Protein 5B4T (pdb70)

Foldseek 3Di:
DAAPAEEEFEQCLDDLRVLLQLLCLQVHYEYEYEDDDDPVSSVVSQVCSCPVRVHHYHYDYFDLLDLVSLLVSLVVSCVVRVAYAEYELEDAAFDFDAPVPQDPVNLSSRLSRLAVSLVSNCVNRVVRCLVVLAHEYEYEAAVLLVDDDGRGVSNSVRSVNVLVVQLVSQVVCPPSNYAGEYEHEAAEPDVNVLVVLVVQCVVVVHDSVVSLQVSCVVAAQQSDHDYSNVVSVVSVVCNDPVNSVPHSYYHYHYNCRVVD

Structure (mmCIF, N/CA/C/O backbone):
data_5B4T
#
_entry.id   5B4T
#
_cell.length_a   62.780
_cell.length_b   62.780
_cell.length_c   119.490
_cell.angle_alpha   90.000
_cell.angle_beta   90.000
_cell.angle_gamma   90.000
#
_symmetry.space_group_name_H-M   'P 42 21 2'
#
loop_
_entity.id
_entity.type
_entity.pdbx_description
1 polymer '3-hydroxybutyrate dehydrogenase'
2 non-polymer NICOTINAMIDE-ADENINE-DINUCLEOTIDE
3 non-polymer '(3R)-3-hydroxybutanoic acid'
4 non-polymer 'SODIUM ION'
5 water water
#
loop_
_atom_site.group_PDB
_atom_site.id
_atom_site.type_symbol
_atom_site.label_atom_id
_atom_site.label_alt_id
_atom_site.label_comp_id
_atom_site.label_asym_id
_atom_site.label_entity_id
_atom_site.label_seq_id
_atom_site.pdbx_PDB_ins_code
_atom_site.Cartn_x
_atom_site.Cartn_y
_atom_site.Cartn_z
_atom_site.occupancy
_atom_site.B_iso_or_equiv
_atom_site.auth_seq_id
_atom_site.auth_comp_id
_atom_site.auth_asym_id
_atom_site.auth_atom_id
_atom_site.pdbx_PDB_model_num
ATOM 1 N N . MET A 1 1 ? 12.470 6.414 4.408 1.00 40.65 1 MET A N 1
ATOM 2 C CA . MET A 1 1 ? 11.961 6.507 5.800 1.00 32.69 1 MET A CA 1
ATOM 3 C C . MET A 1 1 ? 12.878 5.803 6.795 1.00 20.36 1 MET A C 1
ATOM 4 O O . MET A 1 1 ? 14.011 5.430 6.475 1.00 21.74 1 MET A O 1
ATOM 9 N N . LEU A 1 2 ? 12.514 5.952 8.060 1.00 15.26 2 LEU A N 1
ATOM 10 C CA . LEU A 1 2 ? 13.475 5.935 9.150 1.00 12.14 2 LEU A CA 1
ATOM 11 C C . LEU A 1 2 ? 13.015 4.971 10.221 1.00 14.83 2 LEU A C 1
ATOM 12 O O . LEU A 1 2 ? 13.233 5.199 11.403 1.00 13.74 2 LEU A O 1
ATOM 17 N N . LYS A 1 3 ? 12.323 3.914 9.814 1.00 15.11 3 LYS A N 1
ATOM 18 C CA . LYS A 1 3 ? 11.780 2.982 10.770 1.00 13.68 3 LYS A CA 1
ATOM 19 C C . LYS A 1 3 ? 12.908 2.379 11.587 1.00 14.30 3 LYS A C 1
ATOM 20 O O . LYS A 1 3 ? 13.948 2.010 11.050 1.00 18.28 3 LYS A O 1
ATOM 26 N N . GLY A 1 4 ? 12.748 2.369 12.899 1.00 20.18 4 GLY A N 1
ATOM 27 C CA . GLY A 1 4 ? 13.786 1.816 13.755 1.00 21.58 4 GLY A CA 1
ATOM 28 C C . GLY A 1 4 ? 14.787 2.855 14.234 1.00 17.91 4 GLY A C 1
ATOM 29 O O . GLY A 1 4 ? 15.514 2.601 15.184 1.00 21.79 4 GLY A O 1
ATOM 30 N N . LYS A 1 5 ? 14.879 3.998 13.559 1.00 12.26 5 LYS A N 1
ATOM 31 C CA . LYS A 1 5 ? 15.894 4.982 13.926 1.00 10.09 5 LYS A CA 1
ATOM 32 C C . LYS A 1 5 ? 15.545 5.682 15.235 1.00 10.02 5 LYS A C 1
ATOM 33 O O . LYS A 1 5 ? 14.402 5.702 15.665 1.00 11.49 5 LYS A O 1
ATOM 39 N N . LYS A 1 6 ? 16.572 6.173 15.902 1.00 8.27 6 LYS A N 1
ATOM 40 C CA . LYS A 1 6 ? 16.485 6.811 17.202 1.00 8.56 6 LYS A CA 1
ATOM 41 C C . LYS A 1 6 ? 16.992 8.237 17.084 1.00 7.66 6 LYS A C 1
ATOM 42 O O . LYS A 1 6 ? 18.147 8.452 16.699 1.00 8.82 6 LYS A O 1
ATOM 48 N N . ALA A 1 7 ? 16.099 9.210 17.288 1.00 6.49 7 ALA A N 1
ATOM 49 C CA . ALA A 1 7 ? 16.396 10.617 17.020 1.00 6.48 7 ALA A CA 1
ATOM 50 C C . ALA A 1 7 ? 16.229 11.489 18.250 1.00 6.32 7 ALA A C 1
ATOM 51 O O . ALA A 1 7 ? 15.373 11.236 19.107 1.00 7.19 7 ALA A O 1
ATOM 53 N N . VAL A 1 8 ? 17.070 12.496 18.356 1.00 5.95 8 VAL A N 1
ATOM 54 C CA . VAL A 1 8 ? 16.991 13.491 19.399 1.00 5.81 8 VAL A CA 1
ATOM 55 C C . VAL A 1 8 ? 16.893 14.849 18.728 1.00 5.44 8 VAL A C 1
ATOM 56 O O . VAL A 1 8 ? 17.725 15.129 17.847 1.00 6.25 8 VAL A O 1
ATOM 60 N N . VAL A 1 9 ? 15.961 15.701 19.123 1.00 4.84 9 VAL A N 1
ATOM 61 C CA . VAL A 1 9 ? 15.859 17.066 18.612 1.00 5.17 9 VAL A CA 1
ATOM 62 C C . VAL A 1 9 ? 15.882 18.040 19.768 1.00 4.87 9 VAL A C 1
ATOM 63 O O . VAL A 1 9 ? 15.004 17.983 20.656 1.00 5.75 9 VAL A O 1
ATOM 67 N N . THR A 1 10 ? 16.890 18.880 19.834 1.00 5.37 10 THR A N 1
ATOM 68 C CA . THR A 1 10 ? 16.914 19.865 20.886 1.00 4.80 10 THR A CA 1
ATOM 69 C C . THR A 1 10 ? 15.948 20.987 20.582 1.00 5.13 10 THR A C 1
ATOM 70 O O . THR A 1 10 ? 15.681 21.302 19.432 1.00 5.64 10 THR A O 1
ATOM 74 N N . GLY A 1 11 ? 15.399 21.600 21.610 1.00 5.77 11 GLY A N 1
ATOM 75 C CA . GLY A 1 11 ? 14.470 22.719 21.407 1.00 6.98 11 GLY A CA 1
ATOM 76 C C . GLY A 1 11 ? 13.316 22.361 20.499 1.00 6.74 11 GLY A C 1
ATOM 77 O O . GLY A 1 11 ? 12.976 23.118 19.582 1.00 7.22 11 GLY A O 1
ATOM 78 N N . SER A 1 12 ? 12.643 21.266 20.829 1.00 6.18 12 SER A N 1
ATOM 79 C CA . SER A 1 12 ? 11.568 20.696 20.042 1.00 6.39 12 SER A CA 1
ATOM 80 C C . SER A 1 12 ? 10.227 20.721 20.764 1.00 7.42 12 SER A C 1
ATOM 81 O O . SER A 1 12 ? 9.267 20.128 20.286 1.00 8.39 12 SER A O 1
ATOM 84 N N . THR A 1 13 ? 10.102 21.594 21.741 1.00 7.44 13 THR A N 1
ATOM 85 C CA . THR A 1 13 ? 8.810 21.785 22.377 1.00 8.90 13 THR A CA 1
ATOM 86 C C . THR A 1 13 ? 7.928 22.696 21.583 1.00 12.10 13 THR A C 1
ATOM 87 O O . THR A 1 13 ? 6.694 22.620 21.723 1.00 14.68 13 THR A O 1
ATOM 91 N N . SER A 1 14 ? 8.519 23.432 20.648 1.00 11.30 14 SER A N 1
ATOM 92 C CA . SER A 1 14 ? 7.751 24.310 19.792 1.00 12.06 14 SER A CA 1
ATOM 93 C C . SER A 1 14 ? 8.619 24.782 18.615 1.00 10.69 14 SER A C 1
ATOM 94 O O . SER A 1 14 ? 9.738 24.310 18.436 1.00 11.77 14 SER A O 1
ATOM 97 N N . GLY A 1 15 ? 8.004 25.500 17.683 1.00 10.53 15 GLY A N 1
ATOM 98 C CA . GLY A 1 15 ? 8.730 26.042 16.554 1.00 10.91 15 GLY A CA 1
ATOM 99 C C . GLY A 1 15 ? 9.260 25.002 15.589 1.00 8.81 15 GLY A C 1
ATOM 100 O O . GLY A 1 15 ? 8.657 23.940 15.332 1.00 10.39 15 GLY A O 1
ATOM 101 N N . ILE A 1 16 ? 10.396 25.329 15.001 1.00 7.80 16 ILE A N 1
ATOM 102 C CA . ILE A 1 16 ? 11.009 24.450 14.042 1.00 7.41 16 ILE A CA 1
ATOM 103 C C . ILE A 1 16 ? 11.293 23.066 14.619 1.00 6.19 16 ILE A C 1
ATOM 104 O O . ILE A 1 16 ? 11.106 22.075 13.945 1.00 7.47 16 ILE A O 1
ATOM 109 N N . GLY A 1 17 ? 11.843 23.032 15.814 1.00 6.79 17 GLY A N 1
ATOM 110 C CA . GLY A 1 17 ? 12.190 21.779 16.435 1.00 5.81 17 GLY A CA 1
ATOM 111 C C . GLY A 1 17 ? 11.027 20.827 16.559 1.00 6.20 17 GLY A C 1
ATOM 112 O O . GLY A 1 17 ? 11.193 19.634 16.376 1.00 7.18 17 GLY A O 1
ATOM 113 N N . LEU A 1 18 ? 9.851 21.334 16.895 1.00 7.39 18 LEU A N 1
ATOM 114 C CA . LEU A 1 18 ? 8.691 20.448 17.023 1.00 7.43 18 LEU A CA 1
ATOM 115 C C . LEU A 1 18 ? 8.260 19.874 15.685 1.00 8.40 18 LEU A C 1
ATOM 116 O O . LEU A 1 18 ? 7.971 18.693 15.563 1.00 8.85 18 LEU A O 1
ATOM 121 N N . ALA A 1 19 ? 8.407 20.672 14.617 1.00 8.43 19 ALA A N 1
ATOM 122 C CA . ALA A 1 19 ? 8.140 20.176 13.273 1.00 8.70 19 ALA A CA 1
ATOM 123 C C . ALA A 1 19 ? 9.150 19.142 12.846 1.00 7.96 19 ALA A C 1
ATOM 124 O O . ALA A 1 19 ? 8.796 18.198 12.167 1.00 9.48 19 ALA A O 1
ATOM 126 N N . MET A 1 20 ? 10.402 19.295 13.254 1.00 7.88 20 MET A N 1
ATOM 127 C CA A MET A 1 20 ? 11.493 18.314 13.029 0.50 8.44 20 MET A CA 1
ATOM 128 C CA B MET A 1 20 ? 11.353 18.283 12.899 0.50 9.39 20 MET A CA 1
ATOM 129 C C . MET A 1 20 ? 11.145 16.990 13.676 1.00 8.47 20 MET A C 1
ATOM 130 O O . MET A 1 20 ? 11.173 15.921 13.067 1.00 8.32 20 MET A O 1
ATOM 139 N N . ALA A 1 21 ? 10.783 17.074 14.940 1.00 7.57 21 ALA A N 1
ATOM 140 C CA . ALA A 1 21 ? 10.423 15.874 15.687 1.00 7.63 21 ALA A CA 1
ATOM 141 C C . ALA A 1 21 ? 9.248 15.161 15.019 1.00 7.41 21 ALA A C 1
ATOM 142 O O . ALA A 1 21 ? 9.195 13.939 14.942 1.00 8.65 21 ALA A O 1
ATOM 144 N N . THR A 1 22 ? 8.253 15.945 14.596 1.00 7.21 22 THR A N 1
ATOM 145 C CA . THR A 1 22 ? 7.069 15.410 13.972 1.00 7.31 22 THR A CA 1
ATOM 146 C C . THR A 1 22 ? 7.424 14.682 12.690 1.00 8.04 22 THR A C 1
ATOM 147 O O . THR A 1 22 ? 6.959 13.568 12.453 1.00 8.67 22 THR A O 1
ATOM 151 N N . GLU A 1 23 ? 8.227 15.290 11.826 1.00 7.75 23 GLU A N 1
ATOM 152 C CA . GLU A 1 23 ? 8.576 14.632 10.568 1.00 7.75 23 GLU A CA 1
ATOM 153 C C . GLU A 1 23 ? 9.405 13.386 10.788 1.00 7.21 23 GLU A C 1
ATOM 154 O O . GLU A 1 23 ? 9.260 12.392 10.080 1.00 9.12 23 GLU A O 1
ATOM 160 N N . LEU A 1 24 ? 10.298 13.422 11.763 1.00 8.09 24 LEU A N 1
ATOM 161 C CA . LEU A 1 24 ? 11.075 12.245 12.091 1.00 8.41 24 LEU A CA 1
ATOM 162 C C . LEU A 1 24 ? 10.226 11.104 12.639 1.00 8.45 24 LEU A C 1
ATOM 163 O O . LEU A 1 24 ? 10.367 9.964 12.185 1.00 9.45 24 LEU A O 1
ATOM 168 N N . ALA A 1 25 ? 9.257 11.430 13.490 1.00 7.96 25 ALA A N 1
ATOM 169 C CA . ALA A 1 25 ? 8.315 10.431 14.012 1.00 8.04 25 ALA A CA 1
ATOM 170 C C . ALA A 1 25 ? 7.425 9.867 12.906 1.00 9.47 25 ALA A C 1
ATOM 171 O O . ALA A 1 25 ? 7.219 8.660 12.810 1.00 10.11 25 ALA A O 1
ATOM 173 N N . LYS A 1 26 ? 6.974 10.735 12.017 1.00 8.96 26 LYS A N 1
ATOM 174 C CA A LYS A 1 26 ? 6.206 10.299 10.858 0.50 9.63 26 LYS A CA 1
ATOM 175 C CA B LYS A 1 26 ? 6.188 10.293 10.879 0.50 10.81 26 LYS A CA 1
ATOM 176 C C . LYS A 1 26 ? 6.967 9.314 10.003 1.00 10.31 26 LYS A C 1
ATOM 177 O O . LYS A 1 26 ? 6.386 8.379 9.441 1.00 12.16 26 LYS A O 1
ATOM 188 N N . ALA A 1 27 ? 8.269 9.525 9.885 1.00 10.28 27 ALA A N 1
ATOM 189 C CA . ALA A 1 27 ? 9.118 8.648 9.101 1.00 9.95 27 ALA A CA 1
ATOM 190 C C . ALA A 1 27 ? 9.446 7.377 9.852 1.00 10.83 27 ALA A C 1
ATOM 191 O O . ALA A 1 27 ? 10.113 6.502 9.307 1.00 12.79 27 ALA A O 1
ATOM 193 N N . GLY A 1 28 ? 9.043 7.279 11.107 1.00 11.11 28 GLY A N 1
ATOM 194 C CA . GLY A 1 28 ? 9.159 6.049 11.860 1.00 11.39 28 GLY A CA 1
ATOM 195 C C . GLY A 1 28 ? 10.209 6.030 12.946 1.00 10.13 28 GLY A C 1
ATOM 196 O O . GLY A 1 28 ? 10.379 5.024 13.594 1.00 10.56 28 GLY A O 1
ATOM 197 N N . ALA A 1 29 ? 10.849 7.156 13.228 1.00 9.22 29 ALA A N 1
ATOM 198 C CA . ALA A 1 29 ? 11.876 7.215 14.272 1.00 9.24 29 ALA A CA 1
ATOM 199 C C . ALA A 1 29 ? 11.222 7.386 15.633 1.00 8.27 29 ALA A C 1
ATOM 200 O O . ALA A 1 29 ? 10.288 8.180 15.789 1.00 8.82 29 ALA A O 1
ATOM 202 N N . ASP A 1 30 ? 11.804 6.756 16.651 1.00 7.98 30 ASP A N 1
ATOM 203 C CA . ASP A 1 30 ? 11.567 7.179 18.037 1.00 7.46 30 ASP A CA 1
ATOM 204 C C . ASP A 1 30 ? 12.303 8.479 18.330 1.00 7.26 30 ASP A C 1
ATOM 205 O O . ASP A 1 30 ? 13.344 8.737 17.715 1.00 8.29 30 ASP A O 1
ATOM 210 N N . VAL A 1 31 ? 11.735 9.332 19.172 1.00 7.07 31 VAL A N 1
ATOM 211 C CA A VAL A 1 31 ? 12.196 10.715 19.308 0.33 6.38 31 VAL A CA 1
ATOM 212 C CA B VAL A 1 31 ? 12.199 10.707 19.302 0.33 7.10 31 VAL A CA 1
ATOM 213 C CA C VAL A 1 31 ? 12.267 10.668 19.319 0.33 6.63 31 VAL A CA 1
ATOM 214 C C . VAL A 1 31 ? 12.280 11.154 20.756 1.00 6.24 31 VAL A C 1
ATOM 215 O O . VAL A 1 31 ? 11.370 10.901 21.546 1.00 8.26 31 VAL A O 1
ATOM 225 N N . VAL A 1 32 ? 13.376 11.763 21.118 1.00 5.80 32 VAL A N 1
ATOM 226 C CA . VAL A 1 32 ? 13.508 12.534 22.317 1.00 6.13 32 VAL A CA 1
ATOM 227 C C . VAL A 1 32 ? 13.326 14.004 22.000 1.00 5.61 32 VAL A C 1
ATOM 228 O O . VAL A 1 32 ? 14.015 14.546 21.092 1.00 7.01 32 VAL A O 1
ATOM 232 N N . ILE A 1 33 ? 12.367 14.642 22.670 1.00 6.04 33 ILE A N 1
ATOM 233 C CA . ILE A 1 33 ? 12.149 16.054 22.586 1.00 5.71 33 ILE A CA 1
ATOM 234 C C . ILE A 1 33 ? 12.662 16.746 23.845 1.00 5.69 33 ILE A C 1
ATOM 235 O O . ILE A 1 33 ? 13.002 16.094 24.862 1.00 6.43 33 ILE A O 1
ATOM 240 N N . ASN A 1 34 ? 12.755 18.065 23.792 1.00 5.93 34 ASN A N 1
ATOM 241 C CA . ASN A 1 34 ? 13.542 18.862 24.721 1.00 5.79 34 ASN A CA 1
ATOM 242 C C . ASN A 1 34 ? 13.113 20.314 24.587 1.00 5.61 34 ASN A C 1
ATOM 243 O O . ASN A 1 34 ? 12.721 20.744 23.511 1.00 6.63 34 ASN A O 1
ATOM 248 N N . GLY A 1 35 ? 13.207 21.081 25.650 1.00 5.77 35 GLY A N 1
ATOM 249 C CA . GLY A 1 35 ? 12.945 22.496 25.572 1.00 6.89 35 GLY A CA 1
ATOM 250 C C . GLY A 1 35 ? 12.010 22.954 26.669 1.00 7.31 35 GLY A C 1
ATOM 251 O O . GLY A 1 35 ? 11.636 22.185 27.559 1.00 8.67 35 GLY A O 1
ATOM 252 N N . PHE A 1 36 ? 11.687 24.229 26.656 1.00 8.89 36 PHE A N 1
ATOM 253 C CA . PHE A 1 36 ? 10.899 24.863 27.702 1.00 9.67 36 PHE A CA 1
ATOM 254 C C . PHE A 1 36 ? 9.463 25.017 27.215 1.00 10.67 36 PHE A C 1
ATOM 255 O O . PHE A 1 36 ? 9.118 24.714 26.084 1.00 12.61 36 PHE A O 1
ATOM 263 N N . GLY A 1 37 ? 8.581 25.358 28.147 1.00 12.05 37 GLY A N 1
ATOM 264 C CA . GLY A 1 37 ? 7.167 25.563 27.830 1.00 14.02 37 GLY A CA 1
ATOM 265 C C . GLY A 1 37 ? 6.290 25.098 28.972 1.00 15.14 37 GLY A C 1
ATOM 266 O O . GLY A 1 37 ? 6.791 24.611 29.982 1.00 15.22 37 GLY A O 1
ATOM 267 N N . GLN A 1 38 ? 4.975 25.175 28.771 1.00 16.10 38 GLN A N 1
ATOM 268 C CA . GLN A 1 38 ? 4.032 24.741 29.798 1.00 19.91 38 GLN A CA 1
ATOM 269 C C . GLN A 1 38 ? 4.007 23.218 29.862 1.00 16.84 38 GLN A C 1
ATOM 270 O O . GLN A 1 38 ? 3.900 22.547 28.847 1.00 14.19 38 GLN A O 1
ATOM 276 N N . PRO A 1 39 ? 4.147 22.657 31.057 1.00 18.09 39 PRO A N 1
ATOM 277 C CA . PRO A 1 39 ? 4.246 21.202 31.225 1.00 16.31 39 PRO A CA 1
ATOM 278 C C . PRO A 1 39 ? 3.122 20.431 30.516 1.00 14.88 39 PRO A C 1
ATOM 279 O O . PRO A 1 39 ? 3.373 19.389 29.891 1.00 15.34 39 PRO A O 1
ATOM 283 N N . GLU A 1 40 ? 1.897 20.942 30.600 1.00 13.53 40 GLU A N 1
ATOM 284 C CA . GLU A 1 40 ? 0.763 20.285 29.970 1.00 12.85 40 GLU A CA 1
ATOM 285 C C . GLU A 1 40 ? 0.869 20.305 28.460 1.00 11.16 40 GLU A C 1
ATOM 286 O O . GLU A 1 40 ? 0.421 19.386 27.799 1.00 11.90 40 GLU A O 1
ATOM 292 N N . ASP A 1 41 ? 1.379 21.388 27.896 1.00 12.18 41 ASP A N 1
ATOM 293 C CA . ASP A 1 41 ? 1.584 21.473 26.448 1.00 12.16 41 ASP A CA 1
ATOM 294 C C . ASP A 1 41 ? 2.656 20.517 25.996 1.00 10.22 41 ASP A C 1
ATOM 295 O O . ASP A 1 41 ? 2.505 19.856 24.996 1.00 11.30 41 ASP A O 1
ATOM 300 N N . ILE A 1 42 ? 3.731 20.436 26.746 1.00 9.48 42 ILE A N 1
ATOM 301 C CA . ILE A 1 42 ? 4.846 19.561 26.379 1.00 9.94 42 ILE A CA 1
ATOM 302 C C . ILE A 1 42 ? 4.419 18.106 26.439 1.00 9.19 42 ILE A C 1
ATOM 303 O O . ILE A 1 42 ? 4.676 17.325 25.519 1.00 9.96 42 ILE A O 1
ATOM 308 N N . GLU A 1 43 ? 3.650 17.748 27.464 1.00 9.46 43 GLU A N 1
ATOM 309 C CA . GLU A 1 43 ? 3.197 16.367 27.580 1.00 9.51 43 GLU A CA 1
ATOM 310 C C . GLU A 1 43 ? 2.184 16.021 26.513 1.00 8.02 43 GLU A C 1
ATOM 311 O O . GLU A 1 43 ? 2.199 14.919 25.979 1.00 9.75 43 GLU A O 1
ATOM 317 N N . ARG A 1 44 ? 1.372 16.988 26.104 1.00 9.80 44 ARG A N 1
ATOM 318 C CA . ARG A 1 44 ? 0.462 16.745 24.999 1.00 9.95 44 ARG A CA 1
ATOM 319 C C . ARG A 1 44 ? 1.243 16.479 23.716 1.00 7.91 44 ARG A C 1
ATOM 320 O O . ARG A 1 44 ? 0.932 15.560 22.977 1.00 9.88 44 ARG A O 1
ATOM 328 N N . GLU A 1 45 ? 2.319 17.229 23.489 1.00 9.75 45 GLU A N 1
ATOM 329 C CA . GLU A 1 45 ? 3.143 16.997 22.313 1.00 9.51 45 GLU A CA 1
ATOM 330 C C . GLU A 1 45 ? 3.818 15.634 22.348 1.00 9.54 45 GLU A C 1
ATOM 331 O O . GLU A 1 45 ? 3.878 14.951 21.336 1.00 8.96 45 GLU A O 1
ATOM 337 N N . ARG A 1 46 ? 4.372 15.258 23.494 1.00 7.69 46 ARG A N 1
ATOM 338 C CA . ARG A 1 46 ? 4.997 13.961 23.600 1.00 7.77 46 ARG A CA 1
ATOM 339 C C . ARG A 1 46 ? 3.995 12.853 23.310 1.00 7.70 46 ARG A C 1
ATOM 340 O O . ARG A 1 46 ? 4.292 11.931 22.547 1.00 8.55 46 ARG A O 1
ATOM 348 N N . SER A 1 47 ? 2.846 12.896 23.969 1.00 8.26 47 SER A N 1
ATOM 349 C CA A SER A 1 47 ? 1.873 11.837 23.819 0.50 7.63 47 SER A CA 1
ATOM 350 C CA B SER A 1 47 ? 1.848 11.856 23.822 0.50 8.63 47 SER A CA 1
ATOM 351 C C . SER A 1 47 ? 1.295 11.806 22.408 1.00 7.99 47 SER A C 1
ATOM 352 O O . SER A 1 47 ? 1.022 10.738 21.896 1.00 9.46 47 SER A O 1
ATOM 357 N N . THR A 1 48 ? 1.247 12.965 21.746 1.00 8.07 48 THR A N 1
ATOM 358 C CA . THR A 1 48 ? 0.761 13.048 20.366 1.00 9.57 48 THR A CA 1
ATOM 359 C C . THR A 1 48 ? 1.700 12.341 19.406 1.00 8.26 48 THR A C 1
ATOM 360 O O . THR A 1 48 ? 1.258 11.661 18.491 1.00 9.51 48 THR A O 1
ATOM 364 N N . LEU A 1 49 ? 3.008 12.467 19.615 1.00 8.83 49 LEU A N 1
ATOM 365 C CA . LEU A 1 49 ? 3.964 11.779 18.752 1.00 8.78 49 LEU A CA 1
ATOM 366 C C . LEU A 1 49 ? 3.678 10.298 18.804 1.00 9.27 49 LEU A C 1
ATOM 367 O O . LEU A 1 49 ? 3.664 9.607 17.784 1.00 9.94 49 LEU A O 1
ATOM 372 N N . GLU A 1 50 ? 3.427 9.785 20.005 1.00 8.53 50 GLU A N 1
ATOM 373 C CA . GLU A 1 50 ? 3.166 8.370 20.172 1.00 9.85 50 GLU A CA 1
ATOM 374 C C . GLU A 1 50 ? 1.853 7.935 19.565 1.00 10.47 50 GLU A C 1
ATOM 375 O O . GLU A 1 50 ? 1.800 6.909 18.892 1.00 11.15 50 GLU A O 1
ATOM 381 N N . SER A 1 51 ? 0.773 8.649 19.849 1.00 10.01 51 SER A N 1
ATOM 382 C CA . SER A 1 51 ? -0.544 8.181 19.450 1.00 11.24 51 SER A CA 1
ATOM 383 C C . SER A 1 51 ? -0.809 8.412 17.958 1.00 11.25 51 SER A C 1
ATOM 384 O O . SER A 1 51 ? -1.345 7.527 17.296 1.00 12.90 51 SER A O 1
ATOM 387 N N . LYS A 1 52 ? -0.276 9.482 17.370 1.0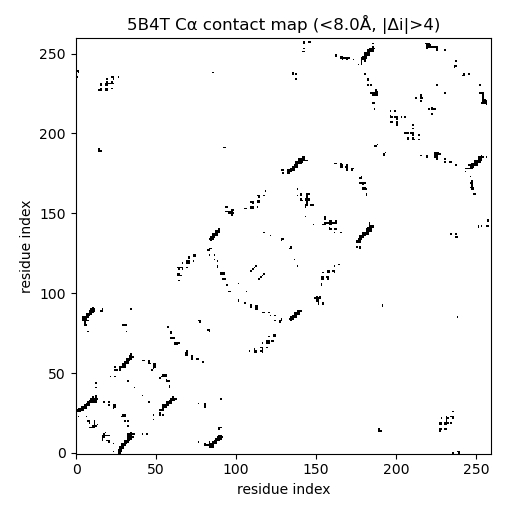0 9.88 52 LYS A N 1
ATOM 388 C CA . LYS A 1 52 ? -0.461 9.671 15.926 1.00 10.74 52 LYS A CA 1
ATOM 389 C C . LYS A 1 52 ? 0.424 8.734 15.127 1.00 10.45 52 LYS A C 1
ATOM 390 O O . LYS A 1 52 ? -0.014 8.244 14.068 1.00 12.31 52 LYS A O 1
ATOM 396 N N . PHE A 1 53 ? 1.679 8.576 15.535 1.00 10.04 53 PHE A N 1
ATOM 397 C CA . PHE A 1 53 ? 2.688 8.021 14.640 1.00 8.62 53 PHE A CA 1
ATOM 398 C C . PHE A 1 53 ? 3.227 6.683 15.090 1.00 8.97 53 PHE A C 1
ATOM 399 O O . PHE A 1 53 ? 3.955 6.051 14.343 1.00 11.30 53 PHE A O 1
ATOM 407 N N . GLY A 1 54 ? 2.786 6.212 16.239 1.00 9.64 54 GLY A N 1
ATOM 408 C CA . GLY A 1 54 ? 3.100 4.867 16.687 1.00 12.41 54 GLY A CA 1
ATOM 409 C C . GLY A 1 54 ? 4.548 4.625 17.058 1.00 13.29 54 GLY A C 1
ATOM 410 O O . GLY A 1 54 ? 5.025 3.497 16.997 1.00 19.87 54 GLY A O 1
ATOM 411 N N . VAL A 1 55 ? 5.255 5.682 17.439 1.00 9.88 55 VAL A N 1
ATOM 412 C CA . VAL A 1 55 ? 6.639 5.607 17.872 1.00 9.35 55 VAL A CA 1
ATOM 413 C C . VAL A 1 55 ? 6.733 5.861 19.367 1.00 8.41 55 VAL A C 1
ATOM 414 O O . VAL A 1 55 ? 5.737 6.173 20.018 1.00 10.40 55 VAL A O 1
ATOM 418 N N . LYS A 1 56 ? 7.891 5.615 19.944 1.00 8.78 56 LYS A N 1
ATOM 419 C CA . LYS A 1 56 ? 8.156 6.034 21.303 1.00 8.68 56 LYS A CA 1
ATOM 420 C C . LYS A 1 56 ? 8.672 7.458 21.333 1.00 7.62 56 LYS A C 1
ATOM 421 O O . LYS A 1 56 ? 9.490 7.836 20.476 1.00 9.16 56 LYS A O 1
ATOM 427 N N . ALA A 1 57 ? 8.242 8.231 22.316 1.00 7.98 57 ALA A N 1
ATOM 428 C CA . ALA A 1 57 ? 8.715 9.589 22.463 1.00 6.69 57 ALA A CA 1
ATOM 429 C C . ALA A 1 57 ? 8.992 9.857 23.918 1.00 6.83 57 ALA A C 1
ATOM 430 O O . ALA A 1 57 ? 8.210 9.412 24.804 1.00 8.44 57 ALA A O 1
ATOM 432 N N . TYR A 1 58 ? 10.005 10.671 24.178 1.00 6.44 58 TYR A N 1
ATOM 433 C CA . TYR A 1 58 ? 10.451 10.998 25.534 1.00 6.60 58 TYR A CA 1
ATOM 434 C C . TYR A 1 58 ? 10.704 12.476 25.605 1.00 7.04 58 TYR A C 1
ATOM 435 O O . TYR A 1 58 ? 11.225 13.023 24.638 1.00 9.47 58 TYR A O 1
ATOM 444 N N . TYR A 1 59 ? 10.374 13.141 26.693 1.00 6.88 59 TYR A N 1
ATOM 445 C CA . TYR A 1 59 ? 10.727 14.534 26.903 1.00 7.09 59 TYR A CA 1
ATOM 446 C C . TYR A 1 59 ? 11.791 14.578 27.964 1.00 6.79 59 TYR A C 1
ATOM 447 O O . TYR A 1 59 ? 11.562 14.079 29.090 1.00 8.07 59 TYR A O 1
ATOM 456 N N . LEU A 1 60 ? 12.939 15.152 27.646 1.00 6.83 60 LEU A N 1
ATOM 457 C CA . LEU A 1 60 ? 13.996 15.360 28.628 1.00 7.31 60 LEU A CA 1
ATOM 458 C C . LEU A 1 60 ? 14.304 16.827 28.735 1.00 8.83 60 LEU A C 1
ATOM 459 O O . LEU A 1 60 ? 14.767 17.456 27.773 1.00 9.31 60 LEU A O 1
ATOM 464 N N . ASN A 1 61 ? 14.014 17.385 29.902 1.00 9.06 61 ASN A N 1
ATOM 465 C CA . ASN A 1 61 ? 14.234 18.772 30.164 1.00 10.94 61 ASN A CA 1
ATOM 466 C C . ASN A 1 61 ? 15.708 18.944 30.460 1.00 10.83 61 ASN A C 1
ATOM 467 O O . ASN A 1 61 ? 16.288 18.197 31.257 1.00 13.61 61 ASN A O 1
ATOM 472 N N . ALA A 1 62 ? 16.356 19.821 29.732 1.00 9.35 62 ALA A N 1
ATOM 473 C CA . ALA A 1 62 ? 17.732 20.189 29.992 1.00 8.72 62 ALA A CA 1
ATOM 474 C C . ALA A 1 62 ? 17.922 21.572 29.455 1.00 8.65 62 ALA A C 1
ATOM 475 O O . ALA A 1 62 ? 17.454 21.865 28.351 1.00 9.53 62 ALA A O 1
ATOM 477 N N . ASP A 1 63 ? 18.555 22.438 30.233 1.00 9.09 63 ASP A N 1
ATOM 478 C CA . ASP A 1 63 ? 18.906 23.771 29.791 1.00 9.36 63 ASP A CA 1
ATOM 479 C C . ASP A 1 63 ? 20.253 23.633 29.122 1.00 7.96 63 ASP A C 1
ATOM 480 O O . ASP A 1 63 ? 21.294 23.419 29.778 1.00 9.19 63 ASP A O 1
ATOM 485 N N . LEU A 1 64 ? 20.250 23.722 27.807 1.00 7.49 64 LEU A N 1
ATOM 486 C CA . LEU A 1 64 ? 21.448 23.388 27.041 1.00 8.20 64 LEU A CA 1
ATOM 487 C C . LEU A 1 64 ? 22.467 24.513 26.988 1.00 8.18 64 LEU A C 1
ATOM 488 O O . LEU A 1 64 ? 23.521 24.350 26.358 1.00 10.13 64 LEU A O 1
ATOM 493 N N . SER A 1 65 ? 22.235 25.609 27.702 1.00 7.83 65 SER A N 1
ATOM 494 C CA . SER A 1 65 ? 23.274 26.610 27.856 1.00 10.15 65 SER A CA 1
ATOM 495 C C . SER A 1 65 ? 24.369 26.168 28.818 1.00 10.58 65 SER A C 1
ATOM 496 O O . SER A 1 65 ? 25.373 26.864 28.963 1.00 12.78 65 SER A O 1
ATOM 499 N N . ASP A 1 66 ? 24.128 25.066 29.534 1.00 9.98 66 ASP A N 1
ATOM 500 C CA . ASP A 1 66 ? 25.086 24.462 30.462 1.00 10.98 66 ASP A CA 1
ATOM 501 C C . ASP A 1 66 ? 25.747 23.250 29.811 1.00 9.60 66 ASP A C 1
ATOM 502 O O . ASP A 1 66 ? 25.062 22.324 29.359 1.00 10.51 66 ASP A O 1
ATOM 507 N N . ALA A 1 67 ? 27.071 23.249 29.730 1.00 8.87 67 ALA A N 1
ATOM 508 C CA . ALA A 1 67 ? 27.800 22.208 29.019 1.00 9.54 67 ALA A CA 1
ATOM 509 C C . ALA A 1 67 ? 27.507 20.823 29.601 1.00 8.21 67 ALA A C 1
ATOM 510 O O . ALA A 1 67 ? 27.304 19.833 28.874 1.00 7.16 67 ALA A O 1
ATOM 512 N N . GLN A 1 68 ? 27.625 20.713 30.930 1.00 8.58 68 GLN A N 1
ATOM 513 C CA . GLN A 1 68 ? 27.481 19.405 31.511 1.00 8.38 68 GLN A CA 1
ATOM 514 C C . GLN A 1 68 ? 26.037 18.913 31.395 1.00 7.34 68 GLN A C 1
ATOM 515 O O . GLN A 1 68 ? 25.798 17.714 31.165 1.00 8.49 68 GLN A O 1
ATOM 521 N N . ALA A 1 69 ? 25.092 19.835 31.512 1.00 7.82 69 ALA A N 1
ATOM 522 C CA . ALA A 1 69 ? 23.700 19.469 31.329 1.00 8.14 69 ALA A CA 1
ATOM 523 C C . ALA A 1 69 ? 23.438 18.967 29.919 1.00 8.00 69 ALA A C 1
ATOM 524 O O . ALA A 1 69 ? 22.659 18.046 29.736 1.00 7.23 69 ALA A O 1
ATOM 526 N N . THR A 1 70 ? 24.130 19.535 28.928 1.00 7.44 70 THR A N 1
ATOM 527 C CA . THR A 1 70 ? 23.950 19.097 27.537 1.00 6.86 70 THR A CA 1
ATOM 528 C C . THR A 1 70 ? 24.522 17.696 27.371 1.00 5.66 70 THR A C 1
ATOM 529 O O . THR A 1 70 ? 23.924 16.838 26.748 1.00 6.34 70 THR A O 1
ATOM 533 N N . ARG A 1 71 ? 25.741 17.495 27.874 1.00 6.02 71 ARG A N 1
ATOM 534 C CA . ARG A 1 71 ? 26.374 16.201 27.778 1.00 6.53 71 ARG A CA 1
ATOM 535 C C . ARG A 1 71 ? 25.555 15.123 28.514 1.00 7.19 71 ARG A C 1
ATOM 536 O O . ARG A 1 71 ? 25.350 14.036 27.980 1.00 7.86 71 ARG A O 1
ATOM 544 N N . ASP A 1 72 ? 25.041 15.453 29.692 1.00 7.66 72 ASP A N 1
ATOM 545 C CA A ASP A 1 72 ? 24.181 14.541 30.437 0.50 8.57 72 ASP A CA 1
ATOM 546 C CA B ASP A 1 72 ? 24.165 14.563 30.455 0.50 8.92 72 ASP A CA 1
ATOM 547 C C . ASP A 1 72 ? 22.855 14.275 29.721 1.00 8.34 72 ASP A C 1
ATOM 548 O O . ASP A 1 72 ? 22.361 13.144 29.721 1.00 8.25 72 ASP A O 1
ATOM 557 N N . PHE A 1 73 ? 22.310 15.284 29.050 1.00 7.00 73 PHE A N 1
ATOM 558 C CA . PHE A 1 73 ? 21.077 15.151 28.270 1.00 7.05 73 PHE A CA 1
ATOM 559 C C . PHE A 1 73 ? 21.268 14.116 27.183 1.00 6.41 73 PHE A C 1
ATOM 560 O O . PHE A 1 73 ? 20.424 13.264 26.957 1.00 7.18 73 PHE A O 1
ATOM 568 N N . ILE A 1 74 ? 22.365 14.209 26.437 1.00 6.55 74 ILE A N 1
ATOM 569 C CA . ILE A 1 74 ? 22.615 13.236 25.390 1.00 7.96 74 ILE A CA 1
ATOM 570 C C . ILE A 1 74 ? 22.679 11.820 25.949 1.00 7.37 74 ILE A C 1
ATOM 571 O O . ILE A 1 74 ? 22.175 10.890 25.360 1.00 8.36 74 ILE A O 1
ATOM 576 N N . ALA A 1 75 ? 23.396 11.652 27.049 1.00 8.32 75 ALA A N 1
ATOM 577 C CA . ALA A 1 75 ? 23.516 10.341 27.685 1.00 9.79 75 ALA A CA 1
ATOM 578 C C . ALA A 1 75 ? 22.139 9.819 28.069 1.00 8.47 75 ALA A C 1
ATOM 579 O O . ALA A 1 75 ? 21.824 8.664 27.804 1.00 9.38 75 ALA A O 1
ATOM 581 N N . LYS A 1 76 ? 21.326 10.663 28.662 1.00 7.52 76 LYS A N 1
ATOM 582 C CA . LYS A 1 76 ? 19.979 10.246 29.063 1.00 8.62 76 LYS A CA 1
ATOM 583 C C . LYS A 1 76 ? 19.109 9.952 27.866 1.00 8.10 76 LYS A C 1
ATOM 584 O O . LYS A 1 76 ? 18.314 9.016 27.890 1.00 8.94 76 LYS A O 1
ATOM 590 N N . ALA A 1 77 ? 19.323 10.690 26.772 1.00 7.13 77 ALA A N 1
ATOM 591 C CA . ALA A 1 77 ? 18.517 10.484 25.568 1.00 6.76 77 ALA A CA 1
ATOM 592 C C . ALA A 1 77 ? 18.876 9.133 24.991 1.00 7.31 77 ALA A C 1
ATOM 593 O O . ALA A 1 77 ? 18.022 8.374 24.568 1.00 7.96 77 ALA A O 1
ATOM 595 N N . ALA A 1 78 ? 20.154 8.846 24.880 1.00 8.94 78 ALA A N 1
ATOM 596 C CA . ALA A 1 78 ? 20.582 7.576 24.336 1.00 9.28 78 ALA A CA 1
ATOM 597 C C . ALA A 1 78 ? 20.091 6.401 25.189 1.00 10.39 78 ALA A C 1
ATOM 598 O O . ALA A 1 78 ? 19.709 5.360 24.654 1.00 10.52 78 ALA A O 1
ATOM 600 N N . GLU A 1 79 ? 20.127 6.558 26.498 1.00 11.06 79 GLU A N 1
ATOM 601 C CA . GLU A 1 79 ? 19.601 5.541 27.395 1.00 11.11 79 GLU A CA 1
ATOM 602 C C . GLU A 1 79 ? 18.114 5.329 27.146 1.00 12.56 79 GLU A C 1
ATOM 603 O O . GLU A 1 79 ? 17.660 4.167 27.062 1.00 13.54 79 GLU A O 1
ATOM 609 N N . ALA A 1 80 ? 17.351 6.409 27.022 1.00 9.61 80 ALA A N 1
ATOM 610 C CA . ALA A 1 80 ? 15.913 6.263 26.789 1.00 9.83 80 ALA A CA 1
ATOM 611 C C . ALA A 1 80 ? 15.613 5.549 25.471 1.00 10.91 80 ALA A C 1
ATOM 612 O O . ALA A 1 80 ? 14.683 4.728 25.371 1.00 11.58 80 ALA A O 1
ATOM 614 N N . LEU A 1 81 ? 16.337 5.941 24.419 1.00 9.33 81 LEU A N 1
ATOM 615 C CA . LEU A 1 81 ? 16.057 5.445 23.084 1.00 9.10 81 LEU A CA 1
ATOM 616 C C . LEU A 1 81 ? 16.617 4.060 22.868 1.00 11.23 81 LEU A C 1
ATOM 617 O O . LEU A 1 81 ? 16.246 3.402 21.914 1.00 13.68 81 LEU A O 1
ATOM 622 N N . GLY A 1 82 ? 17.652 3.701 23.618 1.00 10.70 82 GLY A N 1
ATOM 623 C CA . GLY A 1 82 ? 18.406 2.479 23.352 1.00 14.73 82 GLY A CA 1
ATOM 624 C C . GLY A 1 82 ? 19.408 2.654 22.239 1.00 12.53 82 GLY A C 1
ATOM 625 O O . GLY A 1 82 ? 19.835 1.688 21.601 1.00 17.18 82 GLY A O 1
ATOM 626 N N . GLY A 1 83 ? 19.859 3.893 22.049 1.00 13.79 83 GLY A N 1
ATOM 627 C CA . GLY A 1 83 ? 20.780 4.226 20.962 1.00 13.48 83 GLY A CA 1
ATOM 628 C C . GLY A 1 83 ? 20.605 5.674 20.556 1.00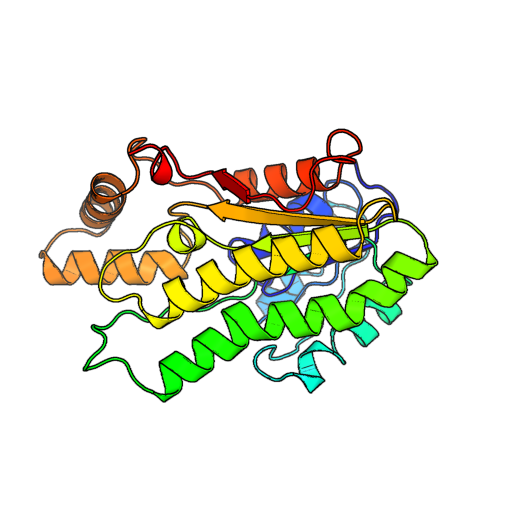 11.18 83 GLY A C 1
ATOM 629 O O . GLY A 1 83 ? 19.881 6.404 21.191 1.00 10.02 83 GLY A O 1
ATOM 630 N N . LEU A 1 84 ? 21.326 6.094 19.525 1.00 10.09 84 LEU A N 1
ATOM 631 C CA A LEU A 1 84 ? 21.211 7.465 19.024 0.70 8.45 84 LEU A CA 1
ATOM 632 C CA B LEU A 1 84 ? 21.220 7.452 19.023 0.30 9.33 84 LEU A CA 1
ATOM 633 C C . LEU A 1 84 ? 21.732 7.520 17.597 1.00 9.94 84 LEU A C 1
ATOM 634 O O . LEU A 1 84 ? 22.941 7.362 17.371 1.00 12.81 84 LEU A O 1
ATOM 643 N N . ASP A 1 85 ? 20.810 7.568 16.641 1.00 6.89 85 ASP A N 1
ATOM 644 C CA . ASP A 1 85 ? 21.170 7.596 15.245 1.00 7.80 85 ASP A CA 1
ATOM 645 C C . ASP A 1 85 ? 21.214 8.993 14.637 1.00 6.25 85 ASP A C 1
ATOM 646 O O . ASP A 1 85 ? 22.034 9.251 13.739 1.00 7.04 85 ASP A O 1
ATOM 651 N N . ILE A 1 86 ? 20.296 9.865 15.054 1.00 5.49 86 ILE A N 1
ATOM 652 C CA . ILE A 1 86 ? 20.097 11.190 14.448 1.00 5.98 86 ILE A CA 1
ATOM 653 C C . ILE A 1 86 ? 20.021 12.227 15.563 1.00 6.32 86 ILE A C 1
ATOM 654 O O . ILE A 1 86 ? 19.180 12.090 16.473 1.00 6.79 86 ILE A O 1
ATOM 659 N N . LEU A 1 87 ? 20.902 13.230 15.524 1.00 4.88 87 LEU A N 1
ATOM 660 C CA . LEU A 1 87 ? 20.857 14.332 16.464 1.00 5.36 87 LEU A CA 1
ATOM 661 C C . LEU A 1 87 ? 20.595 15.604 15.678 1.00 4.97 87 LEU A C 1
ATOM 662 O O . LEU A 1 87 ? 21.363 15.931 14.758 1.00 6.13 87 LEU A O 1
ATOM 667 N N . VAL A 1 88 ? 19.531 16.308 16.015 1.00 4.59 88 VAL A N 1
ATOM 668 C CA . VAL A 1 88 ? 19.224 17.609 15.434 1.00 4.67 88 VAL A CA 1
ATOM 669 C C . VAL A 1 88 ? 19.451 18.659 16.493 1.00 5.22 88 VAL A C 1
ATOM 670 O O . VAL A 1 88 ? 18.742 18.708 17.516 1.00 5.56 88 VAL A O 1
ATOM 674 N N . ASN A 1 89 ? 20.511 19.441 16.309 1.00 4.70 89 ASN A N 1
ATOM 675 C CA . ASN A 1 89 ? 20.887 20.509 17.230 1.00 5.00 89 ASN A CA 1
ATOM 676 C C . ASN A 1 89 ? 20.168 21.776 16.775 1.00 5.57 89 ASN A C 1
ATOM 677 O O . ASN A 1 89 ? 20.629 22.477 15.848 1.00 6.58 89 ASN A O 1
ATOM 682 N N . ASN A 1 90 ? 19.008 22.025 17.372 1.00 5.13 90 ASN A N 1
ATOM 683 C CA . ASN A 1 90 ? 18.102 23.070 16.952 1.00 5.58 90 ASN A CA 1
ATOM 684 C C . ASN A 1 90 ? 17.884 24.225 17.924 1.00 6.66 90 ASN A C 1
ATOM 685 O O . ASN A 1 90 ? 17.623 25.345 17.491 1.00 7.38 90 ASN A O 1
ATOM 690 N N . ALA A 1 91 ? 17.923 23.971 19.224 1.00 6.59 91 ALA A N 1
ATOM 691 C CA . ALA A 1 91 ? 17.586 24.995 20.215 1.00 6.84 91 ALA A CA 1
ATOM 692 C C . ALA A 1 91 ? 18.376 26.268 19.962 1.00 6.45 91 ALA A C 1
ATOM 693 O O . ALA A 1 91 ? 19.574 26.224 19.712 1.00 8.40 91 ALA A O 1
ATOM 695 N N . GLY A 1 92 ? 17.726 27.413 20.029 1.00 6.92 92 GLY A N 1
ATOM 696 C CA . GLY A 1 92 ? 18.427 28.682 19.846 1.00 6.88 92 GLY A CA 1
ATOM 697 C C . GLY A 1 92 ? 17.563 29.818 20.336 1.00 7.10 92 GLY A C 1
ATOM 698 O O . GLY A 1 92 ? 16.339 29.699 20.396 1.00 9.22 92 GLY A O 1
ATOM 699 N N . ILE A 1 93 ? 18.215 30.944 20.580 1.00 6.96 93 ILE A N 1
ATOM 700 C CA . ILE A 1 93 ? 17.561 32.177 20.974 1.00 7.04 93 ILE A CA 1
ATOM 701 C C . ILE A 1 93 ? 18.130 33.335 20.139 1.00 5.71 93 ILE A C 1
ATOM 702 O O . ILE A 1 93 ? 19.169 33.216 19.478 1.00 6.43 93 ILE A O 1
ATOM 707 N N . GLN A 1 94 ? 17.456 34.482 20.222 1.00 6.62 94 GLN A N 1
ATOM 708 C CA . GLN A 1 94 ? 17.804 35.681 19.476 1.00 6.51 94 GLN A CA 1
ATOM 709 C C . GLN A 1 94 ? 17.714 36.900 20.396 1.00 6.52 94 GLN A C 1
ATOM 710 O O . GLN A 1 94 ? 16.894 36.925 21.325 1.00 7.95 94 GLN A O 1
ATOM 716 N N . HIS A 1 95 ? 18.487 37.929 20.098 1.00 6.60 95 HIS A N 1
ATOM 717 C CA . HIS A 1 95 ? 18.363 39.227 20.730 1.00 7.02 95 HIS A CA 1
ATOM 718 C C . HIS A 1 95 ? 18.949 40.252 19.794 1.00 6.67 95 HIS A C 1
ATOM 719 O O . HIS A 1 95 ? 20.020 40.044 19.242 1.00 8.29 95 HIS A O 1
ATOM 726 N N . THR A 1 96 ? 18.200 41.305 19.509 1.00 6.91 96 THR A N 1
ATOM 727 C CA A THR A 1 96 ? 18.669 42.308 18.574 0.50 6.91 96 THR A CA 1
ATOM 728 C CA B THR A 1 96 ? 18.632 42.325 18.556 0.50 7.84 96 THR A CA 1
ATOM 729 C C . THR A 1 96 ? 19.057 43.618 19.270 1.00 7.62 96 THR A C 1
ATOM 730 O O . THR A 1 96 ? 18.282 44.183 20.063 1.00 8.80 96 THR A O 1
ATOM 737 N N . ALA A 1 97 ? 20.223 44.142 18.931 1.00 6.40 97 ALA A N 1
ATOM 738 C CA . ALA A 1 97 ? 20.718 45.426 19.452 1.00 6.97 97 ALA A CA 1
ATOM 739 C C . ALA A 1 97 ? 21.987 45.738 18.680 1.00 6.92 97 ALA A C 1
ATOM 740 O O . ALA A 1 97 ? 22.697 44.806 18.320 1.00 7.05 97 ALA A O 1
ATOM 742 N N . PRO A 1 98 ? 22.373 47.023 18.571 1.00 8.33 98 PRO A N 1
ATOM 743 C CA A PRO A 1 98 ? 23.676 47.223 17.955 0.50 8.15 98 PRO A CA 1
ATOM 744 C CA B PRO A 1 98 ? 23.686 47.389 18.030 0.50 8.56 98 PRO A CA 1
ATOM 745 C C . PRO A 1 98 ? 24.815 46.847 18.894 1.00 7.54 98 PRO A C 1
ATOM 746 O O . PRO A 1 98 ? 24.620 46.705 20.101 1.00 8.34 98 PRO A O 1
ATOM 753 N N . ILE A 1 99 ? 25.978 46.589 18.310 1.00 7.70 99 ILE A N 1
ATOM 754 C CA . ILE A 1 99 ? 27.086 45.994 19.062 1.00 7.29 99 ILE A CA 1
ATOM 755 C C . ILE A 1 99 ? 27.378 46.767 20.338 1.00 7.33 99 ILE A C 1
ATOM 756 O O . ILE A 1 99 ? 27.577 46.156 21.381 1.00 8.11 99 ILE A O 1
ATOM 761 N N . GLU A 1 100 ? 27.532 48.075 20.225 1.00 8.58 100 GLU A N 1
ATOM 762 C CA . GLU A 1 100 ? 27.938 48.882 21.374 1.00 10.36 100 GLU A CA 1
ATOM 763 C C . GLU A 1 100 ? 26.899 48.955 22.490 1.00 12.26 100 GLU A C 1
ATOM 764 O O . GLU A 1 100 ? 27.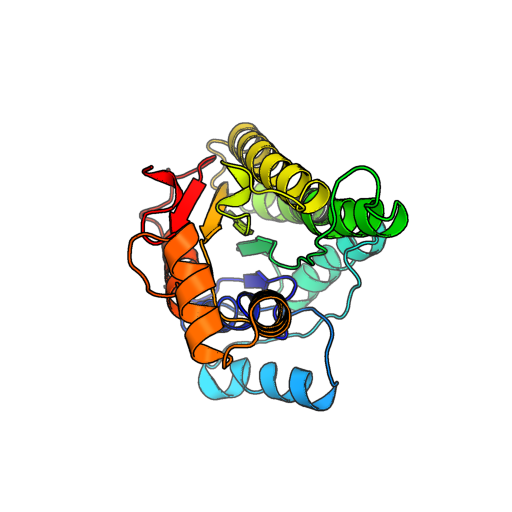252 49.335 23.610 1.00 13.22 100 GLU A O 1
ATOM 770 N N . GLU A 1 101 ? 25.688 48.475 22.237 1.00 9.26 101 GLU A N 1
ATOM 771 C CA . GLU A 1 101 ? 24.616 48.379 23.226 1.00 12.09 101 GLU A CA 1
ATOM 772 C C . GLU A 1 101 ? 24.260 46.924 23.554 1.00 9.88 101 GLU A C 1
ATOM 773 O O . GLU A 1 101 ? 23.243 46.670 24.213 1.00 12.63 101 GLU A O 1
ATOM 779 N N . PHE A 1 102 ? 24.944 45.966 22.950 1.00 7.30 102 PHE A N 1
ATOM 780 C CA . PHE A 1 102 ? 24.493 44.593 22.990 1.00 6.98 102 PHE A CA 1
ATOM 781 C C . PHE A 1 102 ? 24.819 44.027 24.355 1.00 7.02 102 PHE A C 1
ATOM 782 O O . PHE A 1 102 ? 25.961 44.078 24.774 1.00 8.00 102 PHE A O 1
ATOM 790 N N . PRO A 1 103 ? 23.824 43.569 25.124 1.00 6.78 103 PRO A N 1
ATOM 791 C CA . PRO A 1 103 ? 24.128 43.162 26.490 1.00 6.86 103 PRO A CA 1
ATOM 792 C C . PRO A 1 103 ? 25.154 42.037 26.537 1.00 6.22 103 PRO A C 1
ATOM 793 O O . PRO A 1 103 ? 25.004 41.035 25.850 1.00 7.08 103 PRO A O 1
ATOM 797 N N . VAL A 1 104 ? 26.133 42.154 27.419 1.00 6.80 104 VAL A N 1
ATOM 798 C CA . VAL A 1 104 ? 27.136 41.131 27.585 1.00 6.24 104 VAL A CA 1
ATOM 799 C C . VAL A 1 104 ? 26.503 39.786 27.954 1.00 6.16 104 VAL A C 1
ATOM 800 O O . VAL A 1 104 ? 26.903 38.710 27.451 1.00 6.98 104 VAL A O 1
ATOM 804 N N . ASP A 1 105 ? 25.521 39.807 28.842 1.00 7.00 105 ASP A N 1
ATOM 805 C CA . ASP A 1 105 ? 24.855 38.563 29.227 1.00 7.00 105 ASP A CA 1
ATOM 806 C C . ASP A 1 105 ? 24.078 37.930 28.047 1.00 5.85 105 ASP A C 1
ATOM 807 O O . ASP A 1 105 ? 23.946 36.725 27.987 1.00 6.41 105 ASP A O 1
ATOM 812 N N . LYS A 1 106 ? 23.554 38.753 27.143 1.00 6.12 106 LYS A N 1
ATOM 813 C CA . LYS A 1 106 ? 22.890 38.226 25.950 1.00 6.26 106 LYS A CA 1
ATOM 814 C C . LYS A 1 106 ? 23.893 37.639 24.960 1.00 4.88 106 LYS A C 1
ATOM 815 O O . LYS A 1 106 ? 23.638 36.598 24.374 1.00 5.67 106 LYS A O 1
ATOM 821 N N . TRP A 1 107 ? 25.030 38.292 24.793 1.00 5.41 107 TRP A N 1
ATOM 822 C CA . TRP A 1 107 ? 26.125 37.691 24.018 1.00 5.05 107 TRP A CA 1
ATOM 823 C C . TRP A 1 107 ? 26.458 36.325 24.587 1.00 4.77 107 TRP A C 1
ATOM 824 O O . TRP A 1 107 ? 26.474 35.316 23.881 1.00 5.43 107 TRP A O 1
ATOM 835 N N . ASN A 1 108 ? 26.671 36.265 25.891 1.00 4.42 108 ASN A N 1
ATOM 836 C CA . ASN A 1 108 ? 27.056 35.004 26.485 1.00 5.12 108 ASN A CA 1
ATOM 837 C C . ASN A 1 108 ? 25.973 33.927 26.325 1.00 5.19 108 ASN A C 1
ATOM 838 O O . ASN A 1 108 ? 26.269 32.758 26.064 1.00 5.55 108 ASN A O 1
ATOM 843 N N . ALA A 1 109 ? 24.714 34.314 26.481 1.00 5.68 109 ALA A N 1
ATOM 844 C CA . ALA A 1 109 ? 23.604 33.371 26.398 1.00 5.61 109 ALA A CA 1
ATOM 845 C C . ALA A 1 109 ? 23.457 32.820 24.992 1.00 5.11 109 ALA A C 1
ATOM 846 O O . ALA A 1 109 ? 23.190 31.665 24.799 1.00 5.28 109 ALA A O 1
ATOM 848 N N . ILE A 1 110 ? 23.589 33.688 23.997 1.00 5.04 110 ILE A N 1
ATOM 849 C CA . ILE A 1 110 ? 23.451 33.260 22.611 1.00 5.19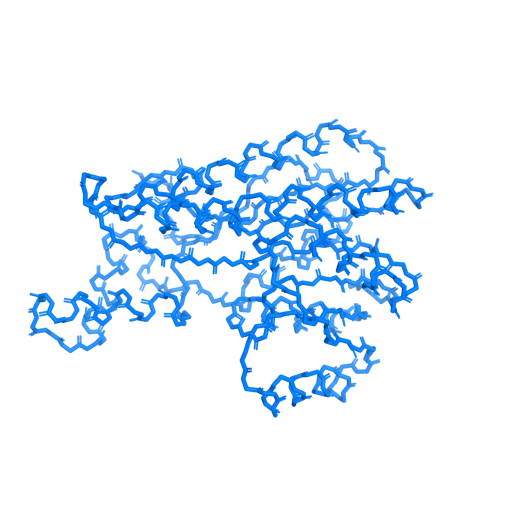 110 ILE A CA 1
ATOM 850 C C . ILE A 1 110 ? 24.624 32.384 22.179 1.00 4.79 110 ILE A C 1
ATOM 851 O O . ILE A 1 110 ? 24.428 31.360 21.556 1.00 5.82 110 ILE A O 1
ATOM 856 N N . ILE A 1 111 ? 25.838 32.743 22.558 1.00 4.66 111 ILE A N 1
ATOM 857 C CA . ILE A 1 111 ? 26.979 31.875 22.266 1.00 5.35 111 ILE A CA 1
ATOM 858 C C . ILE A 1 111 ? 26.807 30.528 22.978 1.00 4.97 111 ILE A C 1
ATOM 859 O O . ILE A 1 111 ? 27.025 29.461 22.381 1.00 5.47 111 ILE A O 1
ATOM 864 N N . ALA A 1 112 ? 26.322 30.538 24.213 1.00 5.05 112 ALA A N 1
ATOM 865 C CA . ALA A 1 112 ? 26.220 29.314 24.964 1.00 6.11 112 ALA A CA 1
ATOM 866 C C . ALA A 1 112 ? 25.246 28.322 24.334 1.00 5.12 112 ALA A C 1
ATOM 867 O O . ALA A 1 112 ? 25.514 27.136 24.252 1.00 6.58 112 ALA A O 1
ATOM 869 N N . LEU A 1 113 ? 24.086 28.818 23.957 1.00 5.69 113 LEU A N 1
ATOM 870 C CA . LEU A 1 113 ? 23.037 27.958 23.433 1.00 5.73 113 LEU A CA 1
ATOM 871 C C . LEU A 1 113 ? 23.229 27.719 21.949 1.00 5.70 113 LEU A C 1
ATOM 872 O O . LEU A 1 113 ? 23.135 26.578 21.478 1.00 6.54 113 LEU A O 1
ATOM 877 N N . ASN A 1 114 ? 23.388 28.783 21.184 1.00 5.49 114 ASN A N 1
ATOM 878 C CA . ASN A 1 114 ? 23.364 28.651 19.753 1.00 5.52 114 ASN A CA 1
ATOM 879 C C . ASN A 1 114 ? 24.649 28.051 19.181 1.00 6.06 114 ASN A C 1
ATOM 880 O O . ASN A 1 114 ? 24.651 27.605 18.025 1.00 7.59 114 ASN A O 1
ATOM 885 N N . LEU A 1 115 ? 25.759 28.146 19.897 1.00 5.06 115 LEU A N 1
ATOM 886 C CA . LEU A 1 115 ? 27.019 27.603 19.422 1.00 4.36 115 LEU A CA 1
ATOM 887 C C . LEU A 1 115 ? 27.539 26.498 20.341 1.00 5.02 115 LEU A C 1
ATOM 888 O O . LEU A 1 115 ? 27.728 25.385 19.911 1.00 5.26 115 LEU A O 1
ATOM 893 N N . SER A 1 116 ? 27.818 26.823 21.594 1.00 5.13 116 SER A N 1
ATOM 894 C CA . SER A 1 116 ? 28.467 25.854 22.460 1.00 4.68 116 SER A CA 1
ATOM 895 C C . SER A 1 116 ? 27.650 24.587 22.667 1.00 4.67 116 SER A C 1
ATOM 896 O O . SER A 1 116 ? 28.201 23.491 22.688 1.00 5.24 116 SER A O 1
ATOM 899 N N . ALA A 1 117 ? 26.323 24.700 22.742 1.00 5.02 117 ALA A N 1
ATOM 900 C CA . ALA A 1 117 ? 25.494 23.513 22.927 1.00 5.70 117 ALA A CA 1
ATOM 901 C C . ALA A 1 117 ? 25.598 22.546 21.744 1.00 5.65 117 ALA A C 1
ATOM 902 O O . ALA A 1 117 ? 25.486 21.336 21.900 1.00 5.95 117 ALA A O 1
ATOM 904 N N . VAL A 1 118 ? 25.833 23.083 20.540 1.00 5.74 118 VAL A N 1
ATOM 905 C CA . VAL A 1 118 ? 26.048 22.248 19.384 1.00 5.47 118 VAL A CA 1
ATOM 906 C C . VAL A 1 118 ? 27.316 21.433 19.549 1.00 4.72 118 VAL A C 1
ATOM 907 O O . VAL A 1 118 ? 27.314 20.239 19.292 1.00 5.20 118 VAL A O 1
ATOM 911 N N . PHE A 1 119 ? 28.392 22.063 19.991 1.00 4.33 119 PHE A N 1
ATOM 912 C CA . PHE A 1 119 ? 29.624 21.376 20.295 1.00 5.07 119 PHE A CA 1
ATOM 913 C C . PHE A 1 119 ? 29.427 20.302 21.359 1.00 5.54 119 PHE A C 1
ATOM 914 O O . PHE A 1 119 ? 29.814 19.146 21.156 1.00 5.91 119 PHE A O 1
ATOM 922 N N . HIS A 1 120 ? 28.833 20.671 22.490 1.00 5.11 120 HIS A N 1
ATOM 923 C CA . HIS A 1 120 ? 28.733 19.698 23.576 1.00 5.49 120 HIS A CA 1
ATOM 924 C C . HIS A 1 120 ? 27.810 18.543 23.211 1.00 5.41 120 HIS A C 1
ATOM 925 O O . HIS A 1 120 ? 28.108 17.371 23.521 1.00 6.17 120 HIS A O 1
ATOM 932 N N . GLY A 1 121 ? 26.737 18.822 22.484 1.00 5.39 121 GLY A N 1
ATOM 933 C CA . GLY A 1 121 ? 25.842 17.761 22.083 1.00 6.11 121 GLY A CA 1
ATOM 934 C C . GLY A 1 121 ? 26.476 16.813 21.076 1.00 5.45 121 GLY 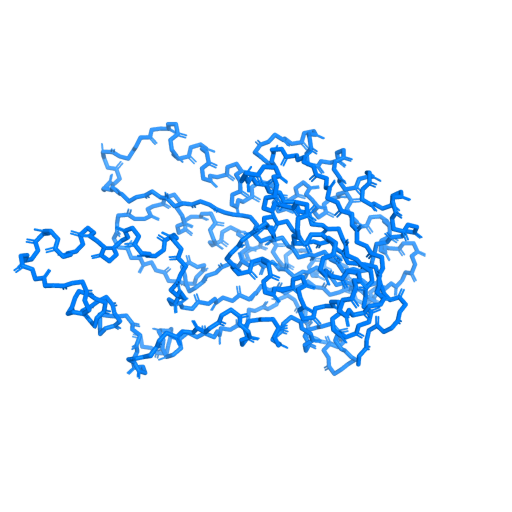A C 1
ATOM 935 O O . GLY A 1 121 ? 26.367 15.606 21.157 1.00 6.27 121 GLY A O 1
ATOM 936 N N . THR A 1 122 ? 27.207 17.377 20.135 1.00 5.59 122 THR A N 1
ATOM 937 C CA . THR A 1 122 ? 27.933 16.590 19.154 1.00 5.62 122 THR A CA 1
ATOM 938 C C . THR A 1 122 ? 28.966 15.710 19.845 1.00 5.59 122 THR A C 1
ATOM 939 O O . THR A 1 122 ? 29.154 14.559 19.474 1.00 6.60 122 THR A O 1
ATOM 943 N N . ALA A 1 123 ? 29.745 16.305 20.731 1.00 5.78 123 ALA A N 1
ATOM 944 C CA . ALA A 1 123 ? 30.795 15.581 21.429 1.00 6.86 123 ALA A CA 1
ATOM 945 C C . ALA A 1 123 ? 30.259 14.374 22.159 1.00 5.98 123 ALA A C 1
ATOM 946 O O . ALA A 1 123 ? 30.876 13.301 22.166 1.00 7.75 123 ALA A O 1
ATOM 948 N N . ALA A 1 124 ? 29.103 14.538 22.778 1.00 6.06 124 ALA A N 1
ATOM 949 C CA . ALA A 1 124 ? 28.460 13.437 23.511 1.00 6.92 124 ALA A CA 1
ATOM 950 C C . ALA A 1 124 ? 27.897 12.386 22.557 1.00 7.52 124 ALA A C 1
ATOM 951 O O . ALA A 1 124 ? 27.857 11.198 22.895 1.00 9.06 124 ALA A O 1
ATOM 953 N N . ALA A 1 125 ? 27.353 12.798 21.426 1.00 6.43 125 ALA A N 1
ATOM 954 C CA . ALA A 1 125 ? 26.686 11.866 20.527 1.00 6.80 125 ALA A CA 1
ATOM 955 C C . ALA A 1 125 ? 27.669 11.046 19.723 1.00 6.74 125 ALA A C 1
ATOM 956 O O . ALA A 1 125 ? 27.378 9.926 19.328 1.00 7.93 125 ALA A O 1
ATOM 958 N N . LEU A 1 126 ? 28.785 11.660 19.345 1.00 7.69 126 LEU A N 1
ATOM 959 C CA . LEU A 1 126 ? 29.676 11.050 18.362 1.00 7.84 126 LEU A CA 1
ATOM 960 C C . LEU A 1 126 ? 30.131 9.666 18.744 1.00 6.59 126 LEU A C 1
ATOM 961 O O . LEU A 1 126 ? 30.157 8.814 17.880 1.00 8.16 126 LEU A O 1
ATOM 966 N N . PRO A 1 127 ? 30.513 9.406 20.005 1.00 8.12 127 PRO A N 1
ATOM 967 C CA . PRO A 1 127 ? 31.060 8.059 20.264 1.00 9.10 127 PRO A CA 1
ATOM 968 C C . PRO A 1 127 ? 30.039 6.949 20.066 1.00 8.31 127 PRO A C 1
ATOM 969 O O . PRO A 1 127 ? 30.372 5.872 19.593 1.00 10.35 127 PRO A O 1
ATOM 973 N N . ILE A 1 128 ? 28.781 7.292 20.304 1.00 7.66 128 ILE A N 1
ATOM 974 C CA . ILE A 1 128 ? 27.682 6.357 20.083 1.00 9.05 128 ILE A CA 1
ATOM 975 C C . ILE A 1 128 ? 27.578 6.036 18.593 1.00 9.16 128 ILE A C 1
ATOM 976 O O . ILE A 1 128 ? 27.475 4.886 18.151 1.00 10.34 128 ILE A O 1
ATOM 981 N N . MET A 1 129 ? 27.580 7.086 17.773 1.00 7.82 129 MET A N 1
ATOM 982 C CA . MET A 1 129 ? 27.476 6.928 16.338 1.00 8.24 129 MET A CA 1
ATOM 983 C C . MET A 1 129 ? 28.707 6.256 15.762 1.00 7.87 129 MET A C 1
ATOM 984 O O . MET A 1 129 ? 28.610 5.468 14.835 1.00 9.22 129 MET A O 1
ATOM 989 N N . GLN A 1 130 ? 29.876 6.564 16.292 1.00 8.52 130 GLN A N 1
ATOM 990 C CA . GLN A 1 130 ? 31.129 5.963 15.795 1.00 10.03 130 GLN A CA 1
ATOM 991 C C . GLN A 1 130 ? 31.143 4.457 16.020 1.00 11.15 130 GLN A C 1
ATOM 992 O O . GLN A 1 130 ? 31.512 3.694 15.133 1.00 12.81 130 GLN A O 1
ATOM 998 N N . LYS A 1 131 ? 30.581 4.012 17.129 1.00 11.22 131 LYS A N 1
ATOM 999 C CA . LYS A 1 131 ? 30.590 2.581 17.471 1.00 12.51 131 LYS A CA 1
ATOM 1000 C C . LYS A 1 131 ? 29.621 1.782 16.634 1.00 13.55 131 LYS A C 1
ATOM 1001 O O . LYS A 1 131 ? 29.904 0.640 16.279 1.00 21.69 131 LYS A O 1
ATOM 1007 N N . GLN A 1 132 ? 28.591 2.429 16.118 1.00 11.29 132 GLN A N 1
ATOM 1008 C CA . GLN A 1 132 ? 27.644 1.726 15.275 1.00 14.36 132 GLN A CA 1
ATOM 1009 C C . GLN A 1 132 ? 27.858 1.960 13.790 1.00 12.99 132 GLN A C 1
ATOM 1010 O O . GLN A 1 132 ? 27.325 1.235 12.966 1.00 16.04 132 GLN A O 1
ATOM 1016 N N . GLY A 1 133 ? 28.793 2.832 13.454 1.00 12.49 133 GLY A N 1
ATOM 1017 C CA . GLY A 1 133 ? 29.129 3.093 12.068 1.00 13.35 133 GLY A CA 1
ATOM 1018 C C . GLY A 1 133 ? 28.019 3.729 11.255 1.00 10.82 133 GLY A C 1
ATOM 1019 O O . GLY A 1 133 ? 27.973 3.584 10.068 1.00 9.93 133 GLY A O 1
ATOM 1020 N N . TRP A 1 134 ? 27.158 4.505 11.899 1.00 8.80 134 TRP A N 1
ATOM 1021 C CA . TRP A 1 134 ? 26.103 5.248 11.185 1.00 7.81 134 TRP A CA 1
ATOM 1022 C C . TRP A 1 134 ? 25.664 6.397 12.069 1.00 8.11 134 TRP A C 1
ATOM 1023 O O . TRP A 1 134 ? 25.505 6.223 13.277 1.00 8.59 134 TRP A O 1
ATOM 1034 N N . GLY A 1 135 ? 25.450 7.563 11.479 1.00 6.77 135 GLY A N 1
ATOM 1035 C CA . GLY A 1 135 ? 24.905 8.660 12.236 1.00 5.60 135 GLY A CA 1
ATOM 1036 C C . GLY A 1 135 ? 24.572 9.812 11.333 1.00 6.14 135 GLY A C 1
ATOM 1037 O O . GLY A 1 135 ? 25.122 9.954 10.221 1.00 6.24 135 GLY A O 1
ATOM 1038 N N . ARG A 1 136 ? 23.722 10.687 11.844 1.00 5.11 136 ARG A N 1
ATOM 1039 C CA . ARG A 1 136 ? 23.413 11.971 11.227 1.00 5.30 136 ARG A CA 1
ATOM 1040 C C . ARG A 1 136 ? 23.424 13.017 12.292 1.00 5.84 136 ARG A C 1
ATOM 1041 O O . ARG A 1 136 ? 22.730 12.889 13.306 1.00 6.50 136 ARG A O 1
ATOM 1049 N N . ILE A 1 137 ? 24.225 14.052 12.114 1.00 5.14 137 ILE A N 1
ATOM 1050 C CA . ILE A 1 137 ? 24.129 15.234 12.920 1.00 5.15 137 ILE A CA 1
ATOM 1051 C C . ILE A 1 137 ? 23.659 16.376 12.039 1.00 5.57 137 ILE A C 1
ATOM 1052 O O . ILE A 1 137 ? 24.224 16.610 10.950 1.00 6.74 137 ILE A O 1
ATOM 1057 N N . ILE A 1 138 ? 22.535 16.960 12.398 1.00 4.19 138 ILE A N 1
ATOM 1058 C CA . ILE A 1 138 ? 21.887 17.998 11.623 1.00 4.92 138 ILE A CA 1
ATOM 1059 C C . ILE A 1 138 ? 21.802 19.251 12.466 1.00 4.39 138 ILE A C 1
ATOM 1060 O O . ILE A 1 138 ? 21.136 19.255 13.505 1.00 5.75 138 ILE A O 1
ATOM 1065 N N . ASN A 1 139 ? 22.600 20.244 12.106 1.00 4.51 139 ASN A N 1
ATOM 1066 C CA . ASN A 1 139 ? 22.656 21.467 12.873 1.00 4.21 139 ASN A CA 1
ATOM 1067 C C . ASN A 1 139 ? 21.768 22.487 12.198 1.00 5.22 139 ASN A C 1
ATOM 1068 O O . ASN A 1 139 ? 21.853 22.708 10.986 1.00 5.99 139 ASN A O 1
ATOM 1073 N N . ILE A 1 140 ? 20.953 23.177 12.983 1.00 5.32 140 ILE A N 1
ATOM 1074 C CA . ILE A 1 140 ? 20.108 24.219 12.447 1.00 5.89 140 ILE A CA 1
ATOM 1075 C C . ILE A 1 140 ? 20.844 25.530 12.626 1.00 5.88 140 ILE A C 1
ATOM 1076 O O . ILE A 1 140 ? 20.920 26.078 13.719 1.00 7.74 140 ILE A O 1
ATOM 1081 N N . ALA A 1 141 ? 21.439 26.001 11.538 1.00 6.52 141 ALA A N 1
ATOM 1082 C CA . ALA A 1 141 ? 22.145 27.258 11.513 1.00 6.56 141 ALA A CA 1
ATOM 1083 C C . ALA A 1 141 ? 21.144 28.295 11.042 1.00 7.06 141 ALA A C 1
ATOM 1084 O O . ALA A 1 141 ? 20.140 28.481 11.731 1.00 7.95 141 ALA A O 1
ATOM 1086 N N . SER A 1 142 ? 21.415 29.009 9.956 1.00 6.03 142 SER A N 1
ATOM 1087 C CA . SER A 1 142 ? 20.582 30.123 9.502 1.00 7.67 142 SER A CA 1
ATOM 1088 C C . SER A 1 142 ? 21.227 30.648 8.230 1.00 5.39 142 SER A C 1
ATOM 1089 O O . SER A 1 142 ? 22.424 30.447 8.006 1.00 5.75 142 SER A O 1
ATOM 1092 N N . ALA A 1 143 ? 20.478 31.424 7.443 1.00 6.40 143 ALA A N 1
ATOM 1093 C CA . ALA A 1 143 ? 21.109 32.309 6.495 1.00 5.57 143 ALA A CA 1
ATOM 1094 C C . ALA A 1 143 ? 22.180 33.177 7.165 1.00 5.57 143 ALA A C 1
ATOM 1095 O O . ALA A 1 143 ? 23.215 33.497 6.575 1.00 5.01 143 ALA A O 1
ATOM 1097 N N . HIS A 1 144 ? 21.959 33.475 8.441 1.00 4.90 144 HIS A N 1
ATOM 1098 C CA . HIS A 1 144 ? 22.922 34.233 9.262 1.00 5.86 144 HIS A CA 1
ATOM 1099 C C . HIS A 1 144 ? 24.142 33.460 9.698 1.00 4.30 144 HIS A C 1
ATOM 1100 O O . HIS A 1 144 ? 25.024 34.029 10.349 1.00 5.29 144 HIS A O 1
ATOM 1107 N N . GLY A 1 145 ? 24.291 32.233 9.232 1.00 4.66 145 GLY A N 1
ATOM 1108 C CA . GLY A 1 145 ? 25.549 31.505 9.294 1.00 5.02 145 GLY A CA 1
ATOM 1109 C C . GLY A 1 145 ? 26.422 31.722 8.077 1.00 5.52 145 GLY A C 1
ATOM 1110 O O . GLY A 1 145 ? 27.568 31.288 8.066 1.00 5.00 145 GLY A O 1
ATOM 1111 N N . LEU A 1 146 ? 25.876 32.415 7.076 1.00 4.79 146 LEU A N 1
ATOM 1112 C CA . LEU A 1 146 ? 26.549 32.650 5.810 1.00 5.98 146 LEU A CA 1
ATOM 1113 C C . LEU A 1 146 ? 26.701 34.132 5.510 1.00 5.37 146 LEU A C 1
ATOM 1114 O O . LEU A 1 146 ? 27.672 34.520 4.854 1.00 6.51 146 LEU A O 1
ATOM 1119 N N . VAL A 1 147 ? 25.728 34.928 5.923 1.00 5.60 147 VAL A N 1
ATOM 1120 C CA . VAL A 1 147 ? 25.763 36.367 5.709 1.00 5.54 147 VAL A CA 1
ATOM 1121 C C . VAL A 1 147 ? 25.337 37.058 6.997 1.00 4.77 147 VAL A C 1
ATOM 1122 O O . VAL A 1 147 ? 24.917 36.383 7.952 1.00 6.07 147 VAL A O 1
ATOM 1126 N N . ALA A 1 148 ? 25.409 38.387 7.032 1.00 5.81 148 ALA A N 1
ATOM 1127 C CA . ALA A 1 148 ? 25.069 39.154 8.221 1.00 5.96 148 ALA A CA 1
ATOM 1128 C C . ALA A 1 148 ? 23.855 40.049 8.006 1.00 6.28 148 ALA A C 1
ATOM 1129 O O . ALA A 1 148 ? 23.495 40.381 6.870 1.00 7.41 148 ALA A O 1
ATOM 1131 N N . SER A 1 149 ? 23.310 40.531 9.115 1.00 6.58 149 SER A N 1
ATOM 1132 C CA . SER A 1 149 ? 22.376 41.655 9.174 1.00 7.45 149 SER A CA 1
ATOM 1133 C C . SER A 1 149 ? 22.784 42.507 10.355 1.00 5.89 149 SER A C 1
ATOM 1134 O O . SER A 1 149 ? 23.401 42.031 11.297 1.00 7.11 149 SER A O 1
ATOM 1137 N N . VAL A 1 150 ? 22.325 43.744 10.351 1.00 5.50 150 VAL A N 1
ATOM 1138 C CA . VAL A 1 150 ? 22.606 44.640 11.453 1.00 6.47 150 VAL A CA 1
ATOM 1139 C C . VAL A 1 150 ? 21.928 44.135 12.715 1.00 5.85 150 VAL A C 1
ATOM 1140 O O . VAL A 1 150 ? 20.897 43.464 12.686 1.00 6.94 150 VAL A O 1
ATOM 1144 N N . ASN A 1 151 ? 22.545 44.457 13.842 1.00 5.84 151 ASN A N 1
ATOM 1145 C CA . ASN A 1 151 ? 21.966 44.308 15.161 1.00 6.33 151 ASN A CA 1
ATOM 1146 C C . ASN A 1 151 ? 21.852 42.878 15.627 1.00 6.38 151 ASN A C 1
ATOM 1147 O O . ASN A 1 151 ? 21.199 42.604 16.616 1.00 7.09 151 ASN A O 1
ATOM 1152 N N . LYS A 1 152 ? 22.596 41.992 14.966 1.00 5.59 152 LYS A N 1
ATOM 1153 C CA . LYS A 1 152 ? 22.536 40.579 15.290 1.00 6.23 152 LYS A CA 1
ATOM 1154 C C . LYS A 1 152 ? 23.933 40.023 15.500 1.00 5.31 152 LYS A C 1
ATOM 1155 O O . LYS A 1 152 ? 24.220 38.891 15.127 1.00 5.94 152 LYS A O 1
ATOM 1161 N N . SER A 1 153 ? 24.830 40.798 16.114 1.00 5.66 153 SER A N 1
ATOM 1162 C CA . SER A 1 153 ? 26.221 40.358 16.270 1.00 6.32 153 SER A CA 1
ATOM 1163 C C . SER A 1 153 ? 26.346 38.979 16.892 1.00 4.97 153 SER A C 1
ATOM 1164 O O . SER A 1 153 ? 27.041 38.112 16.333 1.00 5.10 153 SER A O 1
ATOM 1167 N N . ALA A 1 154 ? 25.717 38.746 18.038 1.00 4.94 154 ALA A N 1
ATOM 1168 C CA . ALA A 1 154 ? 25.926 37.480 18.723 1.00 5.54 154 ALA A CA 1
ATOM 1169 C C . ALA A 1 154 ? 25.384 36.309 17.894 1.00 4.41 154 ALA A C 1
ATOM 1170 O O . ALA A 1 154 ? 25.973 35.245 17.820 1.00 4.39 154 ALA A O 1
ATOM 1172 N N . TYR A 1 155 ? 24.200 36.499 17.348 1.00 4.42 155 TYR A N 1
ATOM 1173 C CA . TYR A 1 155 ? 23.528 35.451 16.605 1.00 4.45 155 TYR A CA 1
ATOM 1174 C C . TYR A 1 155 ? 24.280 35.093 15.311 1.00 4.84 155 TYR A C 1
ATOM 1175 O O . TYR A 1 155 ? 24.458 33.931 15.006 1.00 4.78 155 TYR A O 1
ATOM 1184 N N . VAL A 1 156 ? 24.683 36.114 14.557 1.00 4.01 156 VAL A N 1
ATOM 1185 C CA . VAL A 1 156 ? 25.462 35.901 13.357 1.00 4.05 156 VAL A CA 1
ATOM 1186 C C . VAL A 1 156 ? 26.783 35.232 13.669 1.00 4.06 156 VAL A C 1
ATOM 1187 O O . VAL A 1 156 ? 27.200 34.283 12.992 1.00 4.19 156 VAL A O 1
ATOM 1191 N N . ALA A 1 157 ? 27.456 35.678 14.720 1.00 4.24 157 ALA A N 1
ATOM 1192 C CA . ALA A 1 157 ? 28.702 35.037 15.130 1.00 4.53 157 ALA A CA 1
ATOM 1193 C C . ALA A 1 157 ? 28.470 33.576 15.484 1.00 4.35 157 ALA A C 1
ATOM 1194 O O . ALA A 1 157 ? 29.193 32.681 15.027 1.00 4.98 157 ALA A O 1
ATOM 1196 N N . ALA A 1 158 ? 27.443 33.312 16.276 1.00 4.26 158 ALA A N 1
ATOM 1197 C CA . ALA A 1 158 ? 27.147 31.952 16.687 1.00 4.04 158 ALA A CA 1
ATOM 1198 C C . ALA A 1 158 ? 26.835 31.045 15.492 1.00 4.28 158 ALA A C 1
ATOM 1199 O O . ALA A 1 158 ? 27.299 29.917 15.423 1.00 4.64 158 ALA A O 1
ATOM 1201 N N . LYS A 1 159 ? 25.978 31.532 14.600 1.00 4.21 159 LYS A N 1
ATOM 1202 C CA . LYS A 1 159 ? 25.538 30.748 13.464 1.00 4.69 159 LYS A CA 1
ATOM 1203 C C . LYS A 1 159 ? 26.670 30.506 12.481 1.00 3.85 159 LYS A C 1
ATOM 1204 O O . LYS A 1 159 ? 26.789 29.426 11.926 1.00 4.57 159 LYS A O 1
ATOM 1210 N N . HIS A 1 160 ? 27.511 31.510 12.252 1.00 3.71 160 HIS A N 1
ATOM 1211 C CA . HIS A 1 160 ? 28.737 31.279 11.479 1.00 4.03 160 HIS A CA 1
ATOM 1212 C C . HIS A 1 160 ? 29.583 30.191 12.163 1.00 4.30 160 HIS A C 1
ATOM 1213 O O . HIS A 1 160 ? 30.120 29.278 11.501 1.00 4.64 160 HIS A O 1
ATOM 1220 N N . GLY A 1 161 ? 29.702 30.265 13.482 1.00 4.23 161 GLY A N 1
ATOM 1221 C CA . GLY A 1 161 ? 30.389 29.255 14.247 1.00 4.47 161 GLY A CA 1
ATOM 1222 C C . GLY A 1 161 ? 29.846 27.870 14.044 1.00 4.78 161 GLY A C 1
ATOM 1223 O O . GLY A 1 161 ? 30.594 26.920 13.922 1.00 5.01 161 GLY A O 1
ATOM 1224 N N . VAL A 1 162 ? 28.526 27.747 14.024 1.00 4.29 162 VAL A N 1
ATOM 1225 C CA . VAL A 1 162 ? 27.878 26.477 13.782 1.00 4.64 162 VAL A CA 1
ATOM 1226 C C . VAL A 1 162 ? 28.221 25.919 12.413 1.00 4.38 162 VAL A C 1
ATOM 1227 O O . VAL A 1 162 ? 28.489 24.746 12.268 1.00 5.55 162 VAL A O 1
ATOM 1231 N N . VAL A 1 163 ? 28.240 26.776 11.410 1.00 4.29 163 VAL A N 1
ATOM 1232 C CA . VAL A 1 163 ? 28.650 26.336 10.084 1.00 4.91 163 VAL A CA 1
ATOM 1233 C C . VAL A 1 163 ? 30.073 25.815 10.077 1.00 4.48 163 VAL A C 1
ATOM 1234 O O . VAL A 1 163 ? 30.347 24.739 9.529 1.00 6.09 163 VAL A O 1
ATOM 1238 N N . GLY A 1 164 ? 30.979 26.507 10.752 1.00 4.61 164 GLY A N 1
ATOM 1239 C CA . GLY A 1 164 ? 32.349 26.005 10.881 1.00 5.33 164 GLY A CA 1
ATOM 1240 C C . GLY A 1 164 ? 32.436 24.698 11.615 1.00 5.61 164 GLY A C 1
ATOM 1241 O O . GLY A 1 164 ? 33.167 23.792 11.204 1.00 5.69 164 GLY A O 1
ATOM 1242 N N . LEU A 1 165 ? 31.732 24.604 12.732 1.00 4.89 165 LEU A N 1
ATOM 1243 C CA . LEU A 1 165 ? 31.756 23.403 13.522 1.00 5.06 165 LEU A CA 1
ATOM 1244 C C . LEU A 1 165 ? 31.189 22.216 12.747 1.00 5.65 165 LEU A C 1
ATOM 1245 O O . LEU A 1 165 ? 31.709 21.094 12.859 1.00 6.06 165 LEU A O 1
ATOM 1250 N N . THR A 1 166 ? 30.173 22.449 11.932 1.00 5.10 166 THR A N 1
ATOM 1251 C CA . THR A 1 166 ? 29.592 21.433 11.089 1.00 5.30 166 THR A CA 1
ATOM 1252 C C . THR A 1 166 ? 30.651 20.846 10.150 1.00 4.87 166 THR A C 1
ATOM 1253 O O . THR A 1 166 ? 30.748 19.626 9.964 1.00 5.97 166 THR A O 1
ATOM 1257 N N . LYS A 1 167 ? 31.438 21.723 9.547 1.00 4.38 167 LYS A N 1
ATOM 1258 C CA . LYS A 1 167 ? 32.518 21.292 8.675 1.00 4.62 167 LYS A CA 1
ATOM 1259 C C . LYS A 1 167 ? 33.538 20.427 9.382 1.00 4.42 167 LYS A C 1
ATOM 1260 O O . LYS A 1 167 ? 33.959 19.399 8.868 1.00 5.43 167 LYS A O 1
ATOM 1266 N N . VAL A 1 168 ? 33.976 20.860 10.557 1.00 4.17 168 VAL A N 1
ATOM 1267 C CA . VAL A 1 168 ? 34.948 20.072 11.311 1.00 4.63 168 VAL A CA 1
ATOM 1268 C C . VAL A 1 168 ? 34.374 18.698 11.654 1.00 5.15 168 VAL A C 1
ATOM 1269 O O . VAL A 1 168 ? 35.036 17.666 11.499 1.00 5.36 168 VAL A O 1
ATOM 1273 N N . THR A 1 169 ? 33.133 18.658 12.128 1.00 4.53 169 THR A N 1
ATOM 1274 C CA . THR A 1 169 ? 32.521 17.408 12.507 1.00 5.22 169 THR A CA 1
ATOM 1275 C C . THR A 1 169 ? 32.524 16.449 11.315 1.00 5.33 169 THR A C 1
ATOM 1276 O O . THR A 1 169 ? 32.814 15.249 11.440 1.00 5.92 169 THR A O 1
ATOM 1280 N N . ALA A 1 170 ? 32.127 16.978 10.166 1.00 4.79 170 ALA A N 1
ATOM 1281 C CA . ALA A 1 170 ? 32.063 16.188 8.968 1.00 5.41 170 ALA A CA 1
ATOM 1282 C C . ALA A 1 170 ? 33.437 15.617 8.617 1.00 5.95 170 ALA A C 1
ATOM 1283 O O . ALA A 1 170 ? 33.551 14.441 8.258 1.00 6.24 170 ALA A O 1
ATO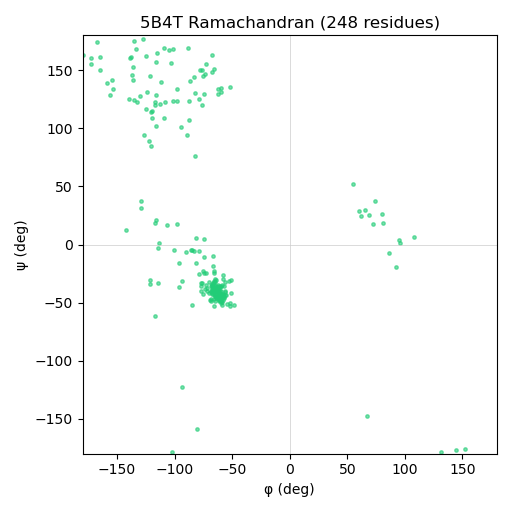M 1285 N N . LEU A 1 171 ? 34.461 16.461 8.618 1.00 4.64 171 LEU A N 1
ATOM 1286 C CA . LEU A 1 171 ? 35.779 16.013 8.244 1.00 5.26 171 LEU A CA 1
ATOM 1287 C C . LEU A 1 171 ? 36.338 14.992 9.204 1.00 6.22 171 LEU A C 1
ATOM 1288 O O . LEU A 1 171 ? 37.001 14.049 8.769 1.00 6.44 171 LEU A O 1
ATOM 1293 N N . GLU A 1 172 ? 36.115 15.180 10.495 1.00 5.51 172 GLU A N 1
ATOM 1294 C CA . GLU A 1 172 ? 36.646 14.233 11.491 1.00 6.73 172 GLU A CA 1
ATOM 1295 C C . GLU A 1 172 ? 36.008 12.869 11.350 1.00 7.20 172 GLU A C 1
ATOM 1296 O O . GLU A 1 172 ? 36.571 11.866 11.819 1.00 10.37 172 GLU A O 1
ATOM 1302 N N . ASN A 1 173 ? 34.810 12.821 10.793 1.00 6.45 173 ASN A N 1
ATOM 1303 C CA . ASN A 1 173 ? 34.053 11.582 10.739 1.00 7.14 173 ASN A CA 1
ATOM 1304 C C . ASN A 1 173 ? 33.812 11.121 9.320 1.00 7.73 173 ASN A C 1
ATOM 1305 O O . ASN A 1 173 ? 33.057 10.185 9.052 1.00 7.88 173 ASN A O 1
ATOM 1310 N N . ALA A 1 174 ? 34.614 11.652 8.409 1.00 8.78 174 ALA A N 1
ATOM 1311 C CA . ALA A 1 174 ? 34.467 11.348 6.996 1.00 9.04 174 ALA A CA 1
ATOM 1312 C C . ALA A 1 174 ? 34.703 9.864 6.752 1.00 9.07 174 ALA A C 1
ATOM 1313 O O . ALA A 1 174 ? 35.696 9.313 7.208 1.00 12.23 174 ALA A O 1
ATOM 1315 N N . GLY A 1 175 ? 33.773 9.238 6.052 1.00 9.00 175 GLY A N 1
ATOM 1316 C CA . GLY A 1 175 ? 33.901 7.839 5.685 1.00 10.20 175 GLY A CA 1
ATOM 1317 C C . GLY A 1 175 ? 33.405 6.883 6.757 1.00 11.12 175 GLY A C 1
ATOM 1318 O O . GLY A 1 175 ? 33.379 5.669 6.521 1.00 15.14 175 GLY A O 1
ATOM 1319 N N . LYS A 1 176 ? 33.059 7.411 7.934 1.00 9.49 176 LYS A N 1
ATOM 1320 C CA . LYS A 1 176 ? 32.707 6.545 9.060 1.00 11.54 176 LYS A CA 1
ATOM 1321 C C . LYS A 1 176 ? 31.243 6.129 9.031 1.00 10.32 176 LYS A C 1
ATOM 1322 O O . LYS A 1 176 ? 30.789 5.453 9.974 1.00 14.59 176 LYS A O 1
ATOM 1328 N N . GLY A 1 177 ? 30.462 6.649 8.102 1.00 10.11 177 GLY A N 1
ATOM 1329 C CA . GLY A 1 177 ? 29.026 6.382 8.077 1.00 8.84 177 GLY A CA 1
ATOM 1330 C C . GLY A 1 177 ? 28.235 7.481 8.783 1.00 7.89 177 GLY A C 1
ATOM 1331 O O . GLY A 1 177 ? 27.012 7.415 8.885 1.00 8.04 177 GLY A O 1
ATOM 1332 N N . ILE A 1 178 ? 28.944 8.508 9.217 1.00 7.41 178 ILE A N 1
ATOM 1333 C CA . ILE A 1 178 ? 28.337 9.627 9.927 1.00 6.61 178 ILE A CA 1
ATOM 1334 C C . ILE A 1 178 ? 28.498 10.881 9.099 1.00 7.40 178 ILE A C 1
ATOM 1335 O O . ILE A 1 178 ? 29.616 11.188 8.632 1.00 11.31 178 ILE A O 1
ATOM 1340 N N . THR A 1 179 ? 27.409 11.598 8.871 1.00 5.81 179 THR A N 1
ATOM 1341 C CA . THR A 1 179 ? 27.488 12.870 8.179 1.00 5.65 179 THR A CA 1
ATOM 1342 C C . THR A 1 179 ? 27.048 13.960 9.130 1.00 5.08 179 THR A C 1
ATOM 1343 O O . THR A 1 179 ? 26.295 13.712 10.106 1.00 6.51 179 THR A O 1
ATOM 1347 N N . CYS A 1 180 ? 27.488 15.186 8.853 1.00 5.88 180 CYS A N 1
ATOM 1348 C CA . CYS A 1 180 ? 27.070 16.357 9.617 1.00 5.67 180 CYS A CA 1
ATOM 1349 C C . CYS A 1 180 ? 26.851 17.477 8.641 1.00 5.13 180 CYS A C 1
ATOM 1350 O O . CYS A 1 180 ? 27.748 17.800 7.837 1.00 5.74 180 CYS A O 1
ATOM 1353 N N . ASN A 1 181 ? 25.674 18.069 8.676 1.00 4.76 181 ASN A N 1
ATOM 1354 C CA . ASN A 1 181 ? 25.316 19.167 7.764 1.00 5.36 181 ASN A CA 1
ATOM 1355 C C . ASN A 1 181 ? 24.555 20.217 8.522 1.00 4.29 181 ASN A C 1
ATOM 1356 O O . ASN A 1 181 ? 23.967 19.919 9.571 1.00 5.99 181 ASN A O 1
ATOM 1361 N N . ALA A 1 182 ? 24.505 21.425 7.975 1.00 4.91 182 ALA A N 1
ATOM 1362 C CA . ALA A 1 182 ? 23.799 22.559 8.592 1.00 5.53 182 ALA A CA 1
ATOM 1363 C C . ALA A 1 182 ? 22.671 23.010 7.693 1.00 6.05 182 ALA A C 1
ATOM 1364 O O . ALA A 1 182 ? 22.919 23.457 6.566 1.00 8.86 182 ALA A O 1
ATOM 1366 N N . ILE A 1 183 ? 21.439 22.962 8.185 1.00 5.21 183 ILE A N 1
ATOM 1367 C CA . ILE A 1 183 ? 20.309 23.548 7.471 1.00 5.22 183 ILE A CA 1
ATOM 1368 C C . ILE A 1 183 ? 20.310 25.020 7.800 1.00 5.65 183 ILE A C 1
ATOM 1369 O O . ILE A 1 183 ? 20.478 25.430 8.955 1.00 6.46 183 ILE A O 1
ATOM 1374 N N . CYS A 1 184 ? 20.217 25.847 6.761 1.00 5.60 184 CYS A N 1
ATOM 1375 C CA . CYS A 1 184 ? 20.329 27.292 6.896 1.00 5.55 184 CYS A CA 1
ATOM 1376 C C . CYS A 1 184 ? 19.056 27.962 6.406 1.00 5.64 184 CYS A C 1
ATOM 1377 O O . CYS A 1 184 ? 18.944 28.392 5.249 1.00 6.56 184 CYS A O 1
ATOM 1380 N N . PRO A 1 185 ? 18.040 28.073 7.274 1.00 5.30 185 PRO A N 1
ATOM 1381 C CA . PRO A 1 185 ? 16.768 28.666 6.844 1.00 5.72 185 PRO A CA 1
ATOM 1382 C C . PRO A 1 185 ? 16.824 30.166 6.771 1.00 5.88 185 PRO A C 1
ATOM 1383 O O . PRO A 1 185 ? 17.591 30.809 7.482 1.00 6.26 185 PRO A O 1
ATOM 1387 N N . GLY A 1 186 ? 16.023 30.715 5.870 1.00 5.88 186 GLY A N 1
ATOM 1388 C CA . GLY A 1 186 ? 15.598 32.103 5.943 1.00 5.99 186 GLY A CA 1
ATOM 1389 C C . GLY A 1 186 ? 14.455 32.235 6.919 1.00 6.63 186 GLY A C 1
ATOM 1390 O O . GLY A 1 186 ? 14.342 31.431 7.867 1.00 7.46 186 GLY A O 1
ATOM 1391 N N . TRP A 1 187 ? 13.667 33.297 6.805 1.00 5.77 187 TRP A N 1
ATOM 1392 C CA . TRP A 1 187 ? 12.625 33.562 7.780 1.00 5.65 187 TRP A CA 1
ATOM 1393 C C . TRP A 1 187 ? 11.605 32.452 7.804 1.00 6.39 187 TRP A C 1
ATOM 1394 O O . TRP A 1 187 ? 11.047 32.085 6.743 1.00 6.22 187 TRP A O 1
ATOM 1405 N N . VAL A 1 188 ? 11.278 32.035 9.022 1.00 5.60 188 VAL A N 1
ATOM 1406 C CA . VAL A 1 188 ? 10.238 31.072 9.350 1.00 5.87 188 VAL A CA 1
ATOM 1407 C C . VAL A 1 188 ? 9.388 31.708 10.439 1.00 6.73 188 VAL A C 1
ATOM 1408 O O . VAL A 1 188 ? 9.931 32.228 11.403 1.00 7.81 188 VAL A O 1
ATOM 1412 N N . ARG A 1 189 ? 8.071 31.760 10.266 1.00 7.60 189 ARG A N 1
ATOM 1413 C CA . ARG A 1 189 ? 7.233 32.552 11.163 1.00 7.89 189 ARG A CA 1
ATOM 1414 C C . ARG A 1 189 ? 6.914 31.774 12.434 1.00 9.41 189 ARG A C 1
ATOM 1415 O O . ARG A 1 189 ? 5.770 31.359 12.684 1.00 15.16 189 ARG A O 1
ATOM 1423 N N . THR A 1 190 ? 7.913 31.702 13.302 1.00 7.90 190 THR A N 1
ATOM 1424 C CA . THR A 1 190 ? 7.790 31.162 14.659 1.00 8.96 190 THR A CA 1
ATOM 1425 C C . THR A 1 190 ? 7.725 32.349 15.624 1.00 9.40 190 THR A C 1
ATOM 1426 O O . THR A 1 190 ? 7.958 33.470 15.235 1.00 9.66 190 THR A O 1
ATOM 1430 N N . PRO A 1 191 ? 7.636 32.081 16.932 1.00 9.74 191 PRO A N 1
ATOM 1431 C CA . PRO A 1 191 ? 7.648 33.214 17.870 1.00 11.45 191 PRO A CA 1
ATOM 1432 C C . PRO A 1 191 ? 8.952 33.984 17.915 1.00 10.54 191 PRO A C 1
ATOM 1433 O O . PRO A 1 191 ? 8.941 35.178 18.211 1.00 10.74 191 PRO A O 1
ATOM 1437 N N . LEU A 1 192 ? 10.047 33.351 17.512 1.00 10.11 192 LEU A N 1
ATOM 1438 C CA . LEU A 1 192 ? 11.332 34.014 17.445 1.00 10.22 192 LEU A CA 1
ATOM 1439 C C . LEU A 1 192 ? 11.330 35.129 16.401 1.00 8.94 192 LEU A C 1
ATOM 1440 O O . LEU A 1 192 ? 11.869 36.214 16.625 1.00 10.86 192 LEU A O 1
ATOM 1445 N N . VAL A 1 193 ? 10.558 34.932 15.342 1.00 8.33 193 VAL A N 1
ATOM 1446 C CA . VAL A 1 193 ? 10.404 35.923 14.288 1.00 7.94 193 VAL A CA 1
ATOM 1447 C C . VAL A 1 193 ? 9.204 36.823 14.527 1.00 8.96 193 VAL A C 1
ATOM 1448 O O . VAL A 1 193 ? 9.247 37.998 14.225 1.00 9.91 193 VAL A O 1
ATOM 1452 N N . GLU A 1 194 ? 8.162 36.299 15.158 1.00 8.98 194 GLU A N 1
ATOM 1453 C CA . GLU A 1 194 ? 7.006 37.144 15.436 1.00 9.31 194 GLU A CA 1
ATOM 1454 C C . GLU A 1 194 ? 7.394 38.322 16.306 1.00 10.10 194 GLU A C 1
ATOM 1455 O O . GLU A 1 194 ? 6.888 39.435 16.105 1.00 10.38 194 GLU A O 1
ATOM 1461 N N . LYS A 1 195 ? 8.318 38.115 17.239 1.00 8.77 195 LYS A N 1
ATOM 1462 C CA . LYS A 1 195 ? 8.793 39.224 18.034 1.00 9.95 195 LYS A CA 1
ATOM 1463 C C . LYS A 1 195 ? 9.451 40.330 17.211 1.00 9.89 195 LYS A C 1
ATOM 1464 O O . LYS A 1 195 ? 9.280 41.521 17.481 1.00 10.87 195 LYS A O 1
ATOM 1470 N N . GLN A 1 196 ? 10.168 39.948 16.164 1.00 9.25 196 GLN A N 1
ATOM 1471 C CA . GLN A 1 196 ? 10.823 40.898 15.276 1.00 9.10 196 GLN A CA 1
ATOM 1472 C C . GLN A 1 196 ? 9.823 41.607 14.379 1.00 9.97 196 GLN A C 1
ATOM 1473 O O . GLN A 1 196 ? 9.986 42.775 14.074 1.00 11.84 196 GLN A O 1
ATOM 1479 N N . ILE A 1 197 ? 8.818 40.875 13.917 1.00 9.60 197 ILE A N 1
ATOM 1480 C CA . ILE A 1 197 ? 7.718 41.466 13.162 1.00 9.42 197 ILE A CA 1
ATOM 1481 C C . ILE A 1 197 ? 6.980 42.512 14.016 1.00 10.56 197 ILE A C 1
ATOM 1482 O O . ILE A 1 197 ? 6.729 43.621 13.562 1.00 10.20 197 ILE A O 1
ATOM 1487 N N . GLU A 1 198 ? 6.718 42.174 15.270 1.00 10.18 198 GLU A N 1
ATOM 1488 C CA . GLU A 1 198 ? 6.023 43.092 16.164 1.00 10.22 198 GLU A CA 1
ATOM 1489 C C . GLU A 1 198 ? 6.871 44.353 16.349 1.00 12.33 198 GLU A C 1
ATOM 1490 O O . GLU A 1 198 ? 6.360 45.475 16.333 1.00 12.17 198 GLU A O 1
ATOM 1496 N N . ALA A 1 199 ? 8.187 44.184 16.460 1.00 12.17 199 ALA A N 1
ATOM 1497 C CA . ALA A 1 199 ? 9.060 45.310 16.667 1.00 12.92 199 ALA A CA 1
ATOM 1498 C C . ALA A 1 199 ? 9.098 46.247 15.465 1.00 15.08 199 ALA A C 1
ATOM 1499 O O . ALA A 1 199 ? 8.945 47.465 15.622 1.00 16.74 199 ALA A O 1
ATOM 1501 N N . ILE A 1 200 ? 9.107 45.690 14.258 1.00 12.50 200 ILE A N 1
ATOM 1502 C CA . ILE A 1 200 ? 9.003 46.504 13.060 1.00 14.35 200 ILE A CA 1
ATOM 1503 C C . ILE A 1 200 ? 7.683 47.266 13.021 1.00 14.07 200 ILE A C 1
ATOM 1504 O O . ILE A 1 200 ? 7.626 48.421 12.598 1.00 15.50 200 ILE A O 1
ATOM 1509 N N . SER A 1 201 ? 6.603 46.553 13.320 1.00 11.96 201 SER A N 1
ATOM 1510 C CA . SER A 1 201 ? 5.275 47.142 13.298 1.00 11.19 201 SER A CA 1
ATOM 1511 C C . SER A 1 201 ? 5.160 48.355 14.215 1.00 11.96 201 SER A C 1
ATOM 1512 O O . SER A 1 201 ? 4.573 49.361 13.845 1.00 13.17 201 SER A O 1
ATOM 1515 N N . GLN A 1 202 ? 5.839 48.318 15.342 1.00 12.40 202 GLN A N 1
ATOM 1516 C CA . GLN A 1 202 ? 5.787 49.449 16.265 1.00 14.32 202 GLN A CA 1
ATOM 1517 C C . GLN A 1 202 ? 6.682 50.573 15.747 1.00 15.76 202 GLN A C 1
ATOM 1518 O O . GLN A 1 202 ? 6.331 51.750 15.843 1.00 20.73 202 GLN A O 1
ATOM 1524 N N . GLN A 1 203 ? 7.843 50.218 15.209 1.00 15.91 203 GLN A N 1
ATOM 1525 C CA . GLN A 1 203 ? 8.764 51.219 14.657 1.00 18.67 203 GLN A CA 1
ATOM 1526 C C . GLN A 1 203 ? 8.100 51.977 13.516 1.00 19.71 203 GLN A C 1
ATOM 1527 O O . GLN A 1 203 ? 8.249 53.197 13.402 1.00 24.53 203 GLN A O 1
ATOM 1533 N N . LYS A 1 204 ? 7.353 51.262 12.679 1.00 16.98 204 LYS A N 1
ATOM 1534 C CA . LYS A 1 204 ? 6.805 51.836 11.451 1.00 17.98 204 LYS A CA 1
ATOM 1535 C C . LYS A 1 204 ? 5.357 52.327 11.589 1.00 17.14 204 LYS A C 1
ATOM 1536 O O . LYS A 1 204 ? 4.813 52.914 10.650 1.00 21.39 204 LYS A O 1
ATOM 1542 N N . GLY A 1 205 ? 4.674 51.895 12.651 1.00 15.32 205 GLY A N 1
ATOM 1543 C CA . GLY A 1 205 ? 3.300 52.322 12.867 1.00 14.86 205 GLY A CA 1
ATOM 1544 C C . GLY A 1 205 ? 2.339 51.649 11.912 1.00 15.46 205 GLY A C 1
ATOM 1545 O O . GLY A 1 205 ? 1.502 52.314 11.290 1.00 17.93 205 GLY A O 1
ATOM 1546 N N . ILE A 1 206 ? 2.608 50.370 11.632 1.00 15.33 206 ILE A N 1
ATOM 1547 C CA . ILE A 1 206 ? 1.821 49.595 10.687 1.00 13.14 206 ILE A CA 1
ATOM 1548 C C . ILE A 1 206 ? 1.262 48.308 11.296 1.00 12.72 206 ILE A C 1
ATOM 1549 O O . ILE A 1 206 ? 1.727 47.846 12.330 1.00 12.46 206 ILE A O 1
ATOM 1554 N N . ASP A 1 207 ? 0.264 47.731 10.653 1.00 12.76 207 ASP A N 1
ATOM 1555 C CA . ASP A 1 207 ? -0.336 46.503 11.151 1.00 13.80 207 ASP A CA 1
ATOM 1556 C C . ASP A 1 207 ? 0.680 45.356 11.028 1.00 11.39 207 ASP A C 1
ATOM 1557 O O . ASP A 1 207 ? 1.662 45.455 10.271 1.00 12.23 207 ASP A O 1
ATOM 1562 N N . ILE A 1 208 ? 0.428 44.265 11.735 1.00 12.01 208 ILE A N 1
ATOM 1563 C CA . ILE A 1 208 ? 1.406 43.197 11.843 1.00 11.03 208 ILE A CA 1
ATOM 1564 C C . ILE A 1 208 ? 1.661 42.515 10.508 1.00 11.10 208 ILE A C 1
ATOM 1565 O O . ILE A 1 208 ? 2.790 42.118 10.220 1.00 11.95 208 ILE A O 1
ATOM 1570 N N . GLU A 1 209 ? 0.643 42.389 9.681 1.00 11.95 209 GLU A N 1
ATOM 1571 C CA . GLU A 1 209 ? 0.849 41.683 8.428 1.00 10.62 209 GLU A CA 1
ATOM 1572 C C . GLU A 1 209 ? 1.602 42.552 7.426 1.00 13.19 209 GLU A C 1
ATOM 1573 O O . GLU A 1 209 ? 2.427 42.061 6.659 1.00 11.89 209 GLU A O 1
ATOM 1579 N N . ALA A 1 210 ? 1.389 43.855 7.453 1.00 12.05 210 ALA A N 1
ATOM 1580 C CA . ALA A 1 210 ? 2.256 44.771 6.722 1.00 11.45 210 ALA A CA 1
ATOM 1581 C C . ALA A 1 210 ? 3.689 44.702 7.179 1.00 12.55 210 ALA A C 1
ATOM 1582 O O . ALA A 1 210 ? 4.603 44.700 6.353 1.00 9.86 210 ALA A O 1
ATOM 1584 N N . ALA A 1 211 ? 3.890 44.506 8.470 1.00 10.22 211 ALA A N 1
ATOM 1585 C CA . ALA A 1 211 ? 5.209 44.426 9.012 1.00 11.37 211 ALA A CA 1
ATOM 1586 C C . ALA A 1 211 ? 5.853 43.088 8.605 1.00 9.37 211 ALA A C 1
ATOM 1587 O O . ALA A 1 211 ? 7.045 43.058 8.280 1.00 9.73 211 ALA A O 1
ATOM 1589 N N . ALA A 1 212 ? 5.060 42.026 8.523 1.00 9.52 212 ALA A N 1
ATOM 1590 C CA . ALA A 1 212 ? 5.592 40.736 8.084 1.00 9.44 212 ALA A CA 1
ATOM 1591 C C . ALA A 1 212 ? 6.047 40.868 6.632 1.00 9.88 212 ALA A C 1
ATOM 1592 O O . ALA A 1 212 ? 7.095 40.356 6.231 1.00 10.43 212 ALA A O 1
ATOM 1594 N N . ARG A 1 213 ? 5.251 41.529 5.814 1.00 8.17 213 ARG A N 1
ATOM 1595 C CA . ARG A 1 213 ? 5.646 41.749 4.428 1.00 9.41 213 ARG A CA 1
ATOM 1596 C C . ARG A 1 213 ? 6.947 42.536 4.318 1.00 8.72 213 ARG A C 1
ATOM 1597 O O . ARG A 1 213 ? 7.763 42.240 3.454 1.00 9.36 213 ARG A O 1
ATOM 1605 N N . GLU A 1 214 ? 7.111 43.575 5.133 1.00 10.03 214 GLU A N 1
ATOM 1606 C CA . GLU A 1 214 ? 8.326 44.374 5.130 1.00 10.95 214 GLU A CA 1
ATOM 1607 C C . GLU A 1 214 ? 9.544 43.555 5.553 1.00 9.60 214 GLU A C 1
ATOM 1608 O O . GLU A 1 214 ? 10.597 43.648 4.911 1.00 10.43 214 GLU A O 1
ATOM 1614 N N . LEU A 1 215 ? 9.364 42.676 6.533 1.00 10.75 215 LEU A N 1
ATOM 1615 C CA . LEU A 1 215 ? 10.436 41.815 7.027 1.00 10.02 215 LEU A CA 1
ATOM 1616 C C . LEU A 1 215 ? 10.917 40.882 5.913 1.00 9.13 215 LEU A C 1
ATOM 1617 O O . LEU A 1 215 ? 12.117 40.717 5.658 1.00 10.78 215 LEU A O 1
ATOM 1622 N N . LEU A 1 216 ? 9.970 40.293 5.181 1.00 9.12 216 LEU A N 1
ATOM 1623 C CA . LEU A 1 216 ? 10.286 39.419 4.050 1.00 9.13 216 LEU A CA 1
ATOM 1624 C C . LEU A 1 216 ? 10.948 40.209 2.962 1.00 10.30 216 LEU A C 1
ATOM 1625 O O . LEU A 1 216 ? 11.880 39.721 2.316 1.00 11.29 216 LEU A O 1
ATOM 1630 N N . ALA A 1 217 ? 10.327 41.299 2.542 1.00 9.68 217 ALA A N 1
ATOM 1631 C CA . ALA A 1 217 ? 10.812 42.035 1.373 1.00 9.92 217 ALA A CA 1
ATOM 1632 C C . ALA A 1 217 ? 12.260 42.474 1.499 1.00 10.53 217 ALA A C 1
ATOM 1633 O O . ALA A 1 217 ? 12.998 42.520 0.521 1.00 11.53 217 ALA A O 1
ATOM 1635 N N . GLU A 1 218 ? 12.708 42.768 2.699 1.00 9.09 218 GLU A N 1
ATOM 1636 C CA . GLU A 1 218 ? 14.076 43.228 2.878 1.00 10.46 218 GLU A CA 1
ATOM 1637 C C . GLU A 1 218 ? 15.109 42.133 2.565 1.00 10.96 218 GLU A C 1
ATOM 1638 O O . GLU A 1 218 ? 16.222 42.442 2.127 1.00 12.15 218 GLU A O 1
ATOM 1644 N N . LYS A 1 219 ? 14.771 40.882 2.863 1.00 7.65 219 LYS A N 1
ATOM 1645 C CA . LYS A 1 219 ? 15.760 39.800 2.904 1.00 7.79 219 LYS A CA 1
ATOM 1646 C C . LYS A 1 219 ? 15.479 38.647 1.973 1.00 6.11 219 LYS A C 1
ATOM 1647 O O . LYS A 1 219 ? 16.400 37.921 1.622 1.00 7.69 219 LYS A O 1
ATOM 1653 N N . GLN A 1 220 ? 14.218 38.364 1.690 1.00 6.30 220 GLN A N 1
ATOM 1654 C CA . GLN A 1 220 ? 13.819 37.044 1.217 1.00 6.49 220 GLN A CA 1
ATOM 1655 C C . GLN A 1 220 ? 13.032 37.207 -0.098 1.00 6.47 220 GLN A C 1
ATOM 1656 O O . GLN A 1 220 ? 11.858 37.489 -0.080 1.00 7.46 220 GLN A O 1
ATOM 1662 N N . PRO A 1 221 ? 13.733 37.094 -1.238 1.00 6.63 221 PRO A N 1
ATOM 1663 C CA . PRO A 1 221 ? 13.206 37.444 -2.543 1.00 7.91 221 PRO A CA 1
ATOM 1664 C C . PRO A 1 221 ? 11.877 36.783 -2.891 1.00 6.60 221 PRO A C 1
ATOM 1665 O O . PRO A 1 221 ? 11.073 37.369 -3.604 1.00 7.22 221 PRO A O 1
ATOM 1669 N N . SER A 1 222 ? 11.626 35.582 -2.407 1.00 6.16 222 SER A N 1
ATOM 1670 C CA . SER A 1 222 ? 10.389 34.908 -2.699 1.00 6.52 222 SER A CA 1
ATOM 1671 C C . SER A 1 222 ? 9.157 35.575 -2.087 1.00 6.32 222 SER A C 1
ATOM 1672 O O . SER A 1 222 ? 8.012 35.293 -2.520 1.00 8.44 222 SER A O 1
ATOM 1675 N N . LEU A 1 223 ? 9.370 36.418 -1.085 1.00 6.28 223 LEU A N 1
ATOM 1676 C CA . LEU A 1 223 ? 8.284 37.071 -0.360 1.00 6.47 223 LEU A CA 1
ATOM 1677 C C . LEU A 1 223 ? 7.357 36.100 0.300 1.00 7.13 223 LEU A C 1
ATOM 1678 O O . LEU A 1 223 ? 6.234 36.458 0.646 1.00 9.58 223 LEU A O 1
ATOM 1683 N N . GLN A 1 224 ? 7.890 34.943 0.659 1.00 6.49 224 GLN A N 1
ATOM 1684 C CA A GLN A 1 224 ? 7.127 33.975 1.408 0.50 6.97 224 GLN A CA 1
ATOM 1685 C CA B GLN A 1 224 ? 7.134 33.893 1.331 0.50 7.55 224 GLN A CA 1
ATOM 1686 C C . GLN A 1 224 ? 7.996 33.398 2.491 1.00 6.92 224 GLN A C 1
ATOM 1687 O O . GLN A 1 224 ? 9.186 33.155 2.297 1.00 6.72 224 GLN A O 1
ATOM 1698 N N . PHE A 1 225 ? 7.375 33.110 3.625 1.00 6.53 225 PHE A N 1
ATOM 1699 C CA . PHE A 1 225 ? 8.082 32.416 4.683 1.00 6.72 225 PHE A CA 1
ATOM 1700 C C . PHE A 1 225 ? 8.427 30.994 4.300 1.00 6.57 225 PHE A C 1
ATOM 1701 O O . PHE A 1 225 ? 7.680 30.293 3.608 1.00 7.90 225 PHE A O 1
ATOM 1709 N N . VAL A 1 226 ? 9.531 30.515 4.810 1.00 6.49 226 VAL A N 1
ATOM 1710 C CA . VAL A 1 226 ? 9.865 29.100 4.855 1.00 6.05 226 VAL A CA 1
ATOM 1711 C C . VAL A 1 226 ? 9.010 28.500 5.958 1.00 7.36 226 VAL A C 1
ATOM 1712 O O . VAL A 1 226 ? 8.723 29.159 6.948 1.00 6.61 226 VAL A O 1
ATOM 1716 N N . THR A 1 227 ? 8.568 27.270 5.791 1.00 6.71 227 THR A N 1
ATOM 1717 C CA . THR A 1 227 ? 7.745 26.639 6.816 1.00 7.54 227 THR A CA 1
ATOM 1718 C C . THR A 1 227 ? 8.535 25.641 7.628 1.00 7.40 227 THR A C 1
ATOM 1719 O O . THR A 1 227 ? 9.443 24.983 7.126 1.00 8.07 227 THR A O 1
ATOM 1723 N N . PRO A 1 228 ? 8.049 25.385 8.850 1.00 8.04 228 PRO A N 1
ATOM 1724 C CA . PRO A 1 228 ? 8.702 24.362 9.660 1.00 8.25 228 PRO A CA 1
ATOM 1725 C C . PRO A 1 228 ? 8.579 22.994 9.017 1.00 7.96 228 PRO A C 1
ATOM 1726 O O . PRO A 1 228 ? 9.493 22.179 9.127 1.00 8.64 228 PRO A O 1
ATOM 1730 N N . GLU 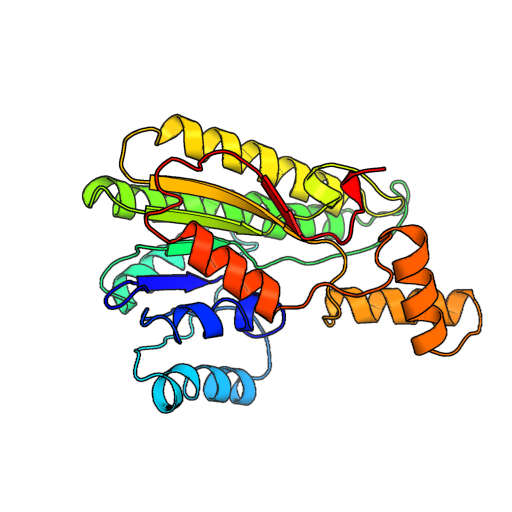A 1 229 ? 7.456 22.718 8.368 1.00 8.42 229 GLU A N 1
ATOM 1731 C CA . GLU A 1 229 ? 7.289 21.426 7.680 1.00 9.56 229 GLU A CA 1
ATOM 1732 C C . GLU A 1 229 ? 8.301 21.206 6.553 1.00 8.64 229 GLU A C 1
ATOM 1733 O O . GLU A 1 229 ? 8.787 20.092 6.355 1.00 9.66 229 GLU A O 1
ATOM 1739 N N . GLN A 1 230 ? 8.593 22.254 5.786 1.00 8.61 230 GLN A N 1
ATOM 1740 C CA . GLN A 1 230 ? 9.614 22.171 4.764 1.00 7.52 230 GLN A CA 1
ATOM 1741 C C . GLN A 1 230 ? 10.940 21.774 5.400 1.00 7.04 230 GLN A C 1
ATOM 1742 O O . GLN A 1 230 ? 11.696 20.961 4.852 1.00 8.34 230 GLN A O 1
ATOM 1748 N N . LEU A 1 231 ? 11.289 22.440 6.490 1.00 8.00 231 LEU A N 1
ATOM 1749 C CA . LEU A 1 231 ? 12.551 22.147 7.174 1.00 7.58 231 LEU A CA 1
ATOM 1750 C C . LEU A 1 231 ? 12.595 20.720 7.703 1.00 8.73 231 LEU A C 1
ATOM 1751 O O . LEU A 1 231 ? 13.630 20.062 7.651 1.00 9.23 231 LEU A O 1
ATOM 1756 N N . GLY A 1 232 ? 11.468 20.249 8.210 1.00 8.53 232 GLY A N 1
ATOM 1757 C CA . GLY A 1 232 ? 11.357 18.843 8.612 1.00 9.04 232 GLY A CA 1
ATOM 1758 C C . GLY A 1 232 ? 11.612 17.903 7.456 1.00 8.68 232 GLY A C 1
ATOM 1759 O O . GLY A 1 232 ? 12.304 16.891 7.605 1.00 9.61 232 GLY A O 1
ATOM 1760 N N . GLY A 1 233 ? 11.062 18.237 6.303 1.00 8.75 233 GLY A N 1
ATOM 1761 C CA . GLY A 1 233 ? 11.344 17.488 5.095 1.00 9.35 233 GLY A CA 1
ATOM 1762 C C . GLY A 1 233 ? 12.810 17.484 4.718 1.00 8.22 233 GLY A C 1
ATOM 1763 O O . GLY A 1 233 ? 13.343 16.468 4.261 1.00 8.90 233 GLY A O 1
ATOM 1764 N N . ALA A 1 234 ? 13.486 18.609 4.874 1.00 9.06 234 ALA A N 1
ATOM 1765 C CA . ALA A 1 234 ? 14.925 18.660 4.619 1.00 8.07 234 ALA A CA 1
ATOM 1766 C C . ALA A 1 234 ? 15.701 17.769 5.574 1.00 7.59 234 ALA A C 1
ATOM 1767 O O . ALA A 1 234 ? 16.642 17.101 5.160 1.00 9.23 234 ALA A O 1
ATOM 1769 N N . ALA A 1 235 ? 15.273 17.717 6.823 1.00 8.22 235 ALA A N 1
ATOM 1770 C CA . ALA A 1 235 ? 15.945 16.869 7.778 1.00 8.94 235 ALA A CA 1
ATOM 1771 C C . ALA A 1 235 ? 15.777 15.414 7.430 1.00 8.96 235 ALA A C 1
ATOM 1772 O O . ALA A 1 235 ? 16.707 14.630 7.570 1.00 8.53 235 ALA A O 1
ATOM 1774 N N . VAL A 1 236 ? 14.581 15.041 6.996 1.00 8.28 236 VAL A N 1
ATOM 1775 C CA . VAL A 1 236 ? 14.332 13.673 6.578 1.00 8.27 236 VAL A CA 1
ATOM 1776 C C . VAL A 1 236 ? 15.192 13.323 5.351 1.00 7.73 236 VAL A C 1
ATOM 1777 O O . VAL A 1 236 ? 15.771 12.238 5.280 1.00 8.75 236 VAL A O 1
ATOM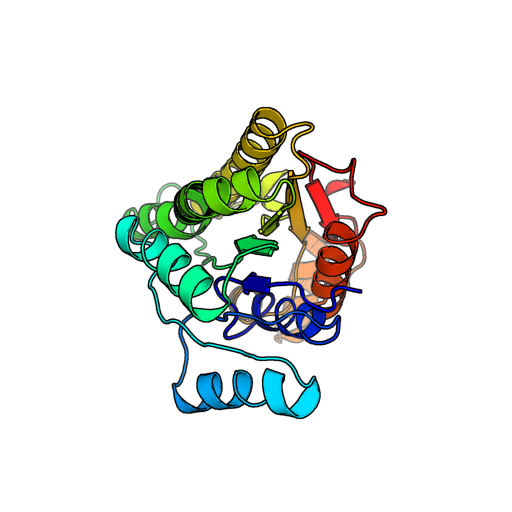 1781 N N . PHE A 1 237 ? 15.327 14.254 4.410 1.00 8.38 237 PHE A N 1
ATOM 1782 C CA . PHE A 1 237 ? 16.218 14.029 3.282 1.00 8.33 237 PHE A CA 1
ATOM 1783 C C . PHE A 1 237 ? 17.663 13.816 3.736 1.00 7.30 237 PHE A C 1
ATOM 1784 O O . PHE A 1 237 ? 18.346 12.943 3.243 1.00 7.61 237 PHE A O 1
ATOM 1792 N N . LEU A 1 238 ? 18.151 14.685 4.611 1.00 7.49 238 LEU A N 1
ATOM 1793 C CA . LEU A 1 238 ? 19.522 14.537 5.093 1.00 7.51 238 LEU A CA 1
ATOM 1794 C C . LEU A 1 238 ? 19.768 13.197 5.751 1.00 7.45 238 LEU A C 1
ATOM 1795 O O . LEU A 1 238 ? 20.890 12.678 5.777 1.00 7.86 238 LEU A O 1
ATOM 1800 N N . SER A 1 239 ? 18.706 12.649 6.337 1.00 7.43 239 SER A N 1
ATOM 1801 C CA . SER A 1 239 ? 18.785 11.375 7.046 1.00 7.40 239 SER A CA 1
ATOM 1802 C C . SER A 1 239 ? 18.683 10.165 6.128 1.00 9.16 239 SER A C 1
ATOM 1803 O O . SER A 1 239 ? 18.848 9.024 6.616 1.00 10.49 239 SER A O 1
ATOM 1806 N N . SER A 1 240 ? 18.432 10.398 4.839 1.00 8.44 240 SER A N 1
ATOM 1807 C CA . SER A 1 240 ? 18.195 9.338 3.869 1.00 8.84 240 SER A CA 1
ATOM 1808 C C . SER A 1 240 ? 19.500 8.862 3.246 1.00 9.45 240 SER A C 1
ATOM 1809 O O . SER A 1 240 ? 20.526 9.561 3.294 1.00 9.64 240 SER A O 1
ATOM 1812 N N . ALA A 1 241 ? 19.424 7.761 2.521 1.00 10.42 241 ALA A N 1
ATOM 1813 C CA . ALA A 1 241 ? 20.570 7.189 1.843 1.00 10.32 241 ALA A CA 1
ATOM 1814 C C . ALA A 1 241 ? 21.083 8.099 0.741 1.00 9.42 241 ALA A C 1
ATOM 1815 O O . ALA A 1 241 ? 22.263 8.066 0.397 1.00 9.83 241 ALA A O 1
ATOM 1817 N N . ALA A 1 242 ? 20.192 8.840 0.098 1.00 9.27 242 ALA A N 1
ATOM 1818 C CA . ALA A 1 242 ? 20.610 9.731 -0.977 1.00 9.22 242 ALA A CA 1
ATOM 1819 C C . ALA A 1 242 ? 21.641 10.727 -0.462 1.00 8.31 242 ALA A C 1
ATOM 1820 O O . ALA A 1 242 ? 22.418 11.265 -1.249 1.00 8.75 242 ALA A O 1
ATOM 1822 N N . ALA A 1 243 ? 21.616 11.026 0.835 1.00 8.32 243 ALA A N 1
ATOM 1823 C CA . ALA A 1 243 ? 22.510 11.971 1.453 1.00 6.96 243 ALA A CA 1
ATOM 1824 C C . ALA A 1 243 ? 23.709 11.334 2.145 1.00 7.29 243 ALA A C 1
ATOM 1825 O O . ALA A 1 243 ? 24.397 12.014 2.885 1.00 7.29 243 ALA A O 1
ATOM 1827 N N . ASP A 1 244 ? 24.028 10.079 1.826 1.00 7.85 244 ASP A N 1
ATOM 1828 C CA . ASP A 1 244 ? 25.165 9.413 2.450 1.00 7.38 244 ASP A CA 1
ATOM 1829 C C . ASP A 1 244 ? 26.482 10.170 2.202 1.00 6.83 244 ASP A C 1
ATOM 1830 O O . ASP A 1 244 ? 27.413 10.051 3.012 1.00 7.72 244 ASP A O 1
ATOM 1835 N N . GLN A 1 245 ? 26.632 10.795 1.033 1.00 6.88 245 GLN A N 1
ATOM 1836 C CA . GLN A 1 245 ? 27.853 11.535 0.701 1.00 7.03 245 GLN A CA 1
ATOM 1837 C C . GLN A 1 245 ? 27.635 13.026 0.743 1.00 6.91 245 GLN A C 1
ATOM 1838 O O . GLN A 1 245 ? 28.434 13.826 0.207 1.00 9.78 245 GLN A O 1
ATOM 1844 N N . MET A 1 246 ? 26.562 13.447 1.375 1.00 6.24 246 MET A N 1
ATOM 1845 C CA A MET A 1 246 ? 26.373 14.844 1.672 0.50 6.58 246 MET A CA 1
ATOM 1846 C CA B MET A 1 246 ? 26.372 14.850 1.670 0.50 6.58 246 MET A CA 1
ATOM 1847 C C . MET A 1 246 ? 26.853 15.126 3.084 1.00 6.03 246 MET A C 1
ATOM 1848 O O . MET A 1 246 ? 26.244 14.650 4.050 1.00 6.61 246 MET A O 1
ATOM 1857 N N . THR A 1 247 ? 27.992 15.775 3.230 1.00 5.22 247 THR A N 1
ATOM 1858 C CA . THR A 1 247 ? 28.540 15.992 4.530 1.00 5.20 247 THR A CA 1
ATOM 1859 C C . THR A 1 247 ? 29.421 17.222 4.533 1.00 5.31 247 THR A C 1
ATOM 1860 O O . THR A 1 247 ? 30.117 17.546 3.554 1.00 6.10 247 THR A O 1
ATOM 1864 N N . GLY A 1 248 ? 29.332 17.960 5.615 1.00 5.64 248 GLY A N 1
ATOM 1865 C CA . GLY A 1 248 ? 30.145 19.133 5.795 1.00 6.12 248 GLY A CA 1
ATOM 1866 C C . GLY A 1 248 ? 29.615 20.347 5.084 1.00 7.66 248 GLY A C 1
ATOM 1867 O O . GLY A 1 248 ? 30.413 21.261 4.786 1.00 10.04 248 GLY A O 1
ATOM 1868 N N . THR A 1 249 ? 28.340 20.372 4.704 1.00 6.16 249 THR A N 1
ATOM 1869 C CA . THR A 1 249 ? 27.824 21.449 3.898 1.00 6.79 249 THR A CA 1
ATOM 1870 C C . THR A 1 249 ? 26.592 22.074 4.498 1.00 6.89 249 THR A C 1
ATOM 1871 O O . THR A 1 249 ? 26.100 21.663 5.554 1.00 7.36 249 THR A O 1
ATOM 1875 N N . THR A 1 250 ? 26.122 23.111 3.815 1.00 7.06 250 THR A N 1
ATOM 1876 C CA . THR A 1 250 ? 24.963 23.880 4.232 1.00 9.40 250 THR A CA 1
ATOM 1877 C C . THR A 1 250 ? 23.831 23.627 3.237 1.00 7.87 250 THR A C 1
ATOM 1878 O O . THR A 1 250 ? 24.070 23.540 2.015 1.00 11.34 250 THR A O 1
ATOM 1882 N N . LEU A 1 251 ? 22.616 23.485 3.733 1.00 8.62 251 LEU A N 1
ATOM 1883 C CA . LEU A 1 251 ? 21.450 23.339 2.906 1.00 8.07 251 LEU A CA 1
ATOM 1884 C C . LEU A 1 251 ? 20.567 24.555 3.173 1.00 8.02 251 LEU A C 1
ATOM 1885 O O . LEU A 1 251 ? 19.919 24.641 4.241 1.00 7.58 251 LEU A O 1
ATOM 1890 N N . SER A 1 252 ? 20.597 25.529 2.252 1.00 7.67 252 SER A N 1
ATOM 1891 C CA . SER A 1 252 ? 19.894 26.795 2.438 1.00 7.70 252 SER A CA 1
ATOM 1892 C C . SER A 1 252 ? 18.482 26.639 1.933 1.00 5.67 252 SER A C 1
ATOM 1893 O O . SER A 1 252 ? 18.260 26.358 0.750 1.00 8.44 252 SER A O 1
ATOM 1896 N N . LEU A 1 253 ? 17.503 26.907 2.786 1.00 5.68 253 LEU A N 1
ATOM 1897 C CA . LEU A 1 253 ? 16.091 27.033 2.401 1.00 6.42 253 LEU A CA 1
ATOM 1898 C C . LEU A 1 253 ? 15.679 28.411 2.836 1.00 7.02 253 LEU A C 1
ATOM 1899 O O . LEU A 1 253 ? 15.287 28.616 3.983 1.00 7.10 253 LEU A O 1
ATOM 1904 N N . ASP A 1 254 ? 15.862 29.376 1.945 1.00 5.96 254 ASP A N 1
ATOM 1905 C CA . ASP A 1 254 ? 15.884 30.772 2.341 1.00 6.33 254 ASP A CA 1
ATOM 1906 C C . ASP A 1 254 ? 15.206 31.706 1.339 1.00 6.02 254 ASP A C 1
ATOM 1907 O O . ASP A 1 254 ? 15.379 32.911 1.412 1.00 5.85 254 ASP A O 1
ATOM 1912 N N . GLY A 1 255 ? 14.460 31.158 0.377 1.00 6.01 255 GLY A N 1
ATOM 1913 C CA . GLY A 1 255 ? 13.679 31.986 -0.537 1.00 6.35 255 GLY A CA 1
ATOM 1914 C C . GLY A 1 255 ? 14.523 32.910 -1.364 1.00 7.56 255 GLY A C 1
ATOM 1915 O O . GLY A 1 255 ? 14.015 33.908 -1.855 1.00 8.21 255 GLY A O 1
ATOM 1916 N N . GLY A 1 256 ? 15.796 32.568 -1.565 1.00 5.83 256 GLY A N 1
ATOM 1917 C CA . GLY A 1 256 ? 16.721 33.381 -2.323 1.00 6.29 256 GLY A CA 1
ATOM 1918 C C . GLY A 1 256 ? 17.617 34.324 -1.541 1.00 5.90 256 GLY A C 1
ATOM 1919 O O . GLY A 1 256 ? 18.358 35.091 -2.150 1.00 6.14 256 GLY A O 1
ATOM 1920 N N . TRP A 1 257 ? 17.519 34.338 -0.222 1.00 5.81 257 TRP A N 1
ATOM 1921 C CA . TRP A 1 257 ? 18.259 35.320 0.610 1.00 5.86 257 TRP A CA 1
ATOM 1922 C C . TRP A 1 257 ? 19.724 35.388 0.222 1.00 5.04 257 TRP A C 1
ATOM 1923 O O . TRP A 1 257 ? 20.282 36.468 0.050 1.00 6.41 257 TRP A O 1
ATOM 1934 N N . THR A 1 258 ? 20.364 34.232 0.185 1.00 5.59 258 THR A N 1
ATOM 1935 C CA . THR A 1 258 ? 21.790 34.189 -0.019 1.00 6.45 258 THR A CA 1
ATOM 1936 C C . THR A 1 258 ? 22.202 34.206 -1.493 1.00 6.63 258 THR A C 1
ATOM 1937 O O . THR A 1 258 ? 23.398 34.313 -1.800 1.00 7.88 258 THR A O 1
ATOM 1941 N N . ALA A 1 259 ? 21.257 34.169 -2.419 1.00 5.85 259 ALA A N 1
ATOM 1942 C CA . ALA A 1 259 ? 21.582 34.285 -3.838 1.00 6.75 259 ALA A CA 1
ATOM 1943 C C . ALA A 1 259 ? 21.974 35.689 -4.234 1.00 6.32 259 ALA A C 1
ATOM 1944 O O . ALA A 1 259 ? 22.646 35.880 -5.231 1.00 8.16 259 ALA A O 1
ATOM 1946 N N . ARG A 1 260 ? 21.516 36.682 -3.474 1.00 7.81 260 ARG A N 1
ATOM 1947 C CA . ARG A 1 260 ? 21.880 38.067 -3.738 1.00 8.22 260 ARG A CA 1
ATOM 1948 C C . ARG A 1 260 ? 22.840 38.674 -2.730 1.00 8.07 260 ARG A C 1
ATOM 1949 O O . ARG A 1 260 ? 23.198 39.894 -2.854 1.00 9.53 260 ARG A O 1
#

InterPro domains:
  IPR002347 Short-chain dehydrogenase/reductase SDR [PF00106] (5-197)
  IPR002347 Short-chain dehydrogenase/reductase SDR [PR00080] (82-93)
  IPR002347 Short-chain dehydrogenase/reductase SDR [PR00080] (135-143)
  IPR002347 Short-chain dehydrogenase/reductase SDR [PR00080] (155-174)
  IPR002347 Short-chain dehydrogenase/reductase SDR [PR00081] (6-23)
  IPR002347 Short-chain dehydrogenase/reductase SDR [PR00081] (82-93)
  IPR002347 Short-chain dehydrogenase/reductase SDR [PR00081] (129-145)
  IPR002347 Short-chain dehydrogenase/reductase SDR [PR00081] (155-174)
  IPR002347 Short-chain dehydrogenase/reductase SDR [PR00081] (176-193)
  IPR002347 Short-chain dehydrogenase/reductase SDR [PR00081] (221-241)
  IPR011294 3-hydroxybutyrate dehydrogenase [TIGR01963] (5-259)
  IPR020904 Short-chain dehydrogenase/reductase, conserved site [PS00061] (142-170)
  IPR036291 NAD(P)-binding domain superfamily [SSF51735] (3-259)
  IPR050259 Short-chain dehydrogenases/reductases [PTHR42879] (2-259)

Organism: Alcaligenes faecalis (NCBI:txid511)

Secondary structure (DSSP, 8-state):
--TT-EEEETT-SSHHHHHHHHHHHHTT-EEEE---S-HHHHHHHHHHHHHHH---EEE----TTSHHHHHHHHHHHHHHHTS--EEEE---------GGG--HHHHHHHHIIIIIHHHHHHHHHHHHHHHHT-EEEEEE--GGGTS--TT-HHHHHHHHHHHHHHHHHHHHTTTTTEEEEEEEE--B-SHHHHHHHHHHHHHHT--HHHHHHHHHHHH-TT-SPBPHHHHHHHHHHHTSGGGTT--S-EEEESTTGGG-

Solvent-accessible surface area: 11407 Å² total; per-residue (Å²): 172,6,142,58,62,50,0,0,0,7,17,0,17,70,28,31,0,33,10,0,0,37,28,0,0,114,15,16,0,35,0,0,0,2,9,136,50,106,95,106,56,10,81,128,46,57,44,36,2,44,98,146,62,70,14,109,0,64,63,38,95,12,70,8,55,76,42,109,31,2,80,59,0,1,62,84,0,15,145,37,9,61,15,0,19,0,0,0,9,18,21,30,63,29,40,66,15,40,132,149,119,21,45,114,97,77,101,85,35,0,38,24,25,3,42,38,8,8,98,29,1,7,32,24,0,21,55,49,0,73,178,79,37,68,0,3,0,1,1,12,3,9,0,6,2,68,52,70,24,125,64,14,29,0,23,18,43,0,10,76,25,1,7,30,36,1,104,74,6,2,141,112,1,62,88,94,34,4,6,1,1,0,0,0,9,9,25,5,83,18,102,65,7,60,145,22,0,72,42,37,7,130,137,124,70,56,92,52,86,20,0,4,151,68,6,10,57,123,48,0,56,59,99,122,43,10,46,31,106,95,0,0,36,10,0,37,88,1,4,35,79,84,0,69,167,42,50,21,59,44,50,47,45,11,28,26,17,43,96,181

B-factor: mean 11.15, std 7.67, range [3.63, 97.34]

Radius of gyration: 17.72 Å; Cα contacts (8 Å, |Δi|>4): 562; chains: 1; bounding box: 37×51×35 Å

Sequence (260 aa):
MLKGKKAVVTGSTSGIGLAMMATELAKKAGADVVVVINGFGQPEDIERERSSTLESKFGVKAYYLNADLSDAQATRDDFIAKAAEALGGLLDILVNNAGIQHTTAPPIEEFPVDKWNAIIALNLSAVFHGTAAALPIMQKQGWGRIINIASAHGLVASVNKSAYVAAKHGVVGLTKVTALENAGKGITCNAICPGWVRTPLVEKQIEAISQQKGIDIEAAARELLAEKQPSLQQFVTPEQLGGAAVFLSSAAADQMMTGTTLSLDGGWTAR

CATH classification: 3.40.50.720

Nearest PDB structures (foldseek):
  5b4t-assembly1_A  TM=1.004E+00  e=2.449E-52  Alcaligenes faecalis
  2ztv-assembly1_C  TM=9.783E-01  e=4.668E-42  Pseudomonas fragi
  1wmb-assembly1_A  TM=9.671E-01  e=1.925E-41  Pseudomonas fragi
  2ztm-assembly1_D  TM=9.963E-01  e=2.041E-40  Pseudomonas fragi
  2ztm-assembly1_A  TM=1.000E+00  e=7.479E-40  Pseudomonas fragi